Protein AF-A0AAU2KKK3-F1 (afdb_monomer_lite)

Secondary structure (DSSP, 8-state):
-------------------------------SS-TT----TT-----TTHHHHHHHHHHHHHHHHHHHHHHHHHHHHHHHHHHHHHHHHHHHHHHHHHHHTTS---GGGS-HHHHHHHHHHHHHHHHHHHSHHHHTTSS-HHHHHHHHHHHHHHHHHHHHHHHHHHHHT------HHHHHHHHHHHHHHHHHHHHHHHHHHHHHHHHHHHHHHHHHHHHHHHHHHHHHHHHHHHHHHHHHHHHHHHHHHHHHHHHHHHHHHHHHHHHHHHHHHHHHHHT-------

pLDDT: mean 75.81, std 20.66, range [29.36, 97.88]

Foldseek 3Di:
DDAPPPDDDDDDDPDPDDDDDDDDDPPVPPPPPPPPDPDDPPDPDDDPPVPVVVVVVVVVVVVVVVVCVVVVVVVVVVVCVVVVVVVVVVVVVVVVVVVCVVQDDHPVLADPVLSVLLVLLVVLLCLLCVFPCLVVCVDPVVCSVPVSVVLSSVLNVLRSVLSVQVVVLPDDDPDPVVVVVSVVVVVVSVVSVVVSSVSSVVSNVVSVVSVVVSVVVVVVVVVVVVVVVVVVVVVVVVVVVVVVVVVVVVVVVVVVVVVVVVVVVVVVVVVVVVVVVVPDPPPDDD

Sequence (286 aa):
MAILTAGSGLYPFTSGVFTLVKGGAPVLGMGGLSLLFTPDPAAPKLPAGTVGASMEHVRENIHWFLGLWPYAGACVVLYAGVTFFEQFARRRRARAVNAAMGHVVAPEELSETAQVLVGRAQQAQRTILASQVHRLDLIDCRRNELVLPEQVWEVAKALREYSRLSKSAEADSSNAEVIALQATRRRALRASHDGVEMRVVALEEYAARVREADLRYEELQQIQRLTDGNAEALDLLARTAADALAVAEIDGMNQQAAVLAKTLTMALDRASAAAAIIALPLRDTA

Structure (mmCIF, N/CA/C/O backbone):
data_AF-A0AAU2KKK3-F1
#
_entry.id   AF-A0AAU2KKK3-F1
#
loop_
_atom_site.group_PDB
_atom_site.id
_atom_site.type_symbol
_atom_site.label_atom_id
_atom_site.label_alt_id
_atom_site.label_comp_id
_atom_site.label_asym_id
_atom_site.label_entity_id
_atom_site.label_seq_id
_atom_site.pdbx_PDB_ins_code
_atom_site.Cartn_x
_atom_site.Cartn_y
_atom_site.Cartn_z
_atom_site.occupancy
_atom_site.B_iso_or_equiv
_atom_site.auth_seq_id
_atom_site.auth_comp_id
_atom_site.auth_asym_id
_atom_site.auth_atom_id
_atom_site.pdbx_PDB_model_num
ATOM 1 N N . MET A 1 1 ? 8.298 -10.817 -6.410 1.00 45.44 1 MET A N 1
ATOM 2 C CA . MET A 1 1 ? 9.119 -10.334 -7.535 1.00 45.44 1 MET A CA 1
ATOM 3 C C . MET A 1 1 ? 10.414 -9.829 -6.929 1.00 45.44 1 MET A C 1
ATOM 5 O O . MET A 1 1 ? 10.362 -8.886 -6.154 1.00 45.44 1 MET A O 1
ATOM 9 N N . ALA A 1 2 ? 11.515 -10.553 -7.115 1.00 34.59 2 ALA A N 1
ATOM 10 C CA . ALA A 1 2 ? 12.780 -10.263 -6.447 1.00 34.59 2 ALA A CA 1
ATOM 11 C C . ALA A 1 2 ? 13.810 -9.891 -7.510 1.00 34.59 2 ALA A C 1
ATOM 13 O O . ALA A 1 2 ? 14.153 -10.724 -8.343 1.00 34.59 2 ALA A O 1
ATOM 14 N N . ILE A 1 3 ? 14.269 -8.642 -7.481 1.00 43.03 3 ILE A N 1
ATOM 15 C CA . ILE A 1 3 ? 15.587 -8.300 -8.004 1.00 43.03 3 ILE A CA 1
ATOM 16 C C . ILE A 1 3 ? 16.551 -8.632 -6.867 1.00 43.03 3 ILE A C 1
ATOM 18 O O . ILE A 1 3 ? 16.346 -8.186 -5.739 1.00 43.03 3 ILE A O 1
ATOM 22 N N . LEU A 1 4 ? 17.536 -9.486 -7.139 1.00 37.28 4 LEU A N 1
ATOM 23 C CA . LEU A 1 4 ? 18.615 -9.798 -6.207 1.00 37.28 4 LEU A CA 1
ATOM 24 C C . LEU A 1 4 ? 19.481 -8.544 -6.048 1.00 37.28 4 LEU A C 1
ATOM 26 O O . LEU A 1 4 ? 20.399 -8.306 -6.823 1.00 37.28 4 LEU A O 1
ATOM 30 N N . THR A 1 5 ? 19.166 -7.718 -5.057 1.00 37.00 5 THR A N 1
ATOM 31 C CA . THR A 1 5 ? 20.062 -6.669 -4.579 1.00 37.00 5 THR A CA 1
ATOM 32 C C . THR A 1 5 ? 21.183 -7.328 -3.780 1.00 37.00 5 THR A C 1
ATOM 34 O O . THR A 1 5 ? 21.005 -7.715 -2.625 1.00 37.00 5 THR A O 1
ATOM 37 N N . ALA A 1 6 ? 22.351 -7.482 -4.403 1.00 39.34 6 ALA A N 1
ATOM 38 C CA . ALA A 1 6 ? 23.593 -7.749 -3.692 1.00 39.34 6 ALA A CA 1
ATOM 39 C C . ALA A 1 6 ? 24.002 -6.464 -2.952 1.00 39.34 6 ALA A C 1
ATOM 41 O O . ALA A 1 6 ? 24.484 -5.512 -3.556 1.00 39.34 6 ALA A O 1
ATOM 42 N N . GLY A 1 7 ? 23.742 -6.417 -1.645 1.00 30.77 7 GLY A N 1
ATOM 43 C CA . GLY A 1 7 ? 24.053 -5.279 -0.783 1.00 30.77 7 GLY A CA 1
ATOM 44 C C . GLY A 1 7 ? 24.363 -5.755 0.629 1.00 30.77 7 GLY A C 1
ATOM 45 O O . GLY A 1 7 ? 23.469 -6.032 1.419 1.00 30.77 7 GLY A O 1
ATOM 46 N N . SER A 1 8 ? 25.656 -5.891 0.893 1.00 40.81 8 SER A N 1
ATOM 47 C CA . SER A 1 8 ? 26.321 -6.210 2.154 1.00 40.81 8 SER A CA 1
ATOM 48 C C . SER A 1 8 ? 25.850 -5.370 3.349 1.00 40.81 8 SER A C 1
ATOM 50 O O . SER A 1 8 ? 25.890 -4.144 3.298 1.00 40.81 8 SER A O 1
ATOM 52 N N . GLY A 1 9 ? 25.511 -6.039 4.454 1.00 30.12 9 GLY A N 1
ATOM 53 C CA . GLY A 1 9 ? 25.226 -5.416 5.748 1.00 30.12 9 GLY A CA 1
ATOM 54 C C . GLY A 1 9 ? 25.057 -6.469 6.843 1.00 30.12 9 GLY A C 1
ATOM 55 O O . GLY A 1 9 ? 24.013 -7.104 6.939 1.00 30.12 9 GLY A O 1
ATOM 56 N N . LEU A 1 10 ? 26.128 -6.682 7.611 1.00 40.16 10 LEU A N 1
ATOM 57 C CA . LEU A 1 10 ? 26.247 -7.588 8.757 1.00 40.16 10 LEU A CA 1
ATOM 58 C C . LEU A 1 10 ? 25.128 -7.413 9.792 1.00 40.16 10 LEU A C 1
ATOM 60 O O . LEU A 1 10 ? 24.966 -6.296 10.254 1.00 40.16 10 LEU A O 1
ATOM 64 N N . TYR A 1 11 ? 24.514 -8.514 10.250 1.00 36.38 11 TYR A N 1
ATOM 65 C CA . TYR A 1 11 ? 24.070 -8.769 11.639 1.00 36.38 11 TYR A CA 1
ATOM 66 C C . TYR A 1 11 ? 23.887 -10.295 11.855 1.00 36.38 11 TYR A C 1
ATOM 68 O O . TYR A 1 11 ? 23.807 -11.041 10.876 1.00 36.38 11 TYR A O 1
ATOM 76 N N . PRO A 1 12 ? 23.951 -10.798 13.106 1.00 40.34 12 PRO A N 1
ATOM 77 C CA . PRO A 1 12 ? 24.650 -12.040 13.422 1.00 40.34 12 PRO A CA 1
ATOM 78 C C . PRO A 1 12 ? 23.781 -13.298 13.322 1.00 40.34 12 PRO A C 1
ATOM 80 O O . PRO A 1 12 ? 22.652 -13.360 13.802 1.00 40.34 12 PRO A O 1
ATOM 83 N N . PHE A 1 13 ? 24.386 -14.335 12.747 1.00 32.97 13 PHE A N 1
ATOM 84 C CA . PHE A 1 13 ? 23.928 -15.718 12.773 1.00 32.97 13 PHE A CA 1
ATOM 85 C C . PHE A 1 13 ? 24.125 -16.312 14.175 1.00 32.97 13 PHE A C 1
ATOM 87 O O . PHE A 1 13 ? 25.257 -16.453 14.635 1.00 32.97 13 PHE A O 1
ATOM 94 N N . THR A 1 14 ? 23.044 -16.743 14.823 1.00 35.59 14 THR A N 1
ATOM 95 C CA . THR A 1 14 ? 23.098 -17.828 15.808 1.00 35.59 14 THR A CA 1
ATOM 96 C C . THR A 1 14 ? 22.962 -19.148 15.050 1.00 35.59 14 THR A C 1
ATOM 98 O O . THR A 1 14 ? 21.909 -19.512 14.530 1.00 35.59 14 THR A O 1
ATOM 101 N N . SER A 1 15 ? 24.081 -19.852 14.912 1.00 30.45 15 SER A N 1
ATOM 102 C CA . SER A 1 15 ? 24.191 -21.144 14.241 1.00 30.45 15 SER A CA 1
ATOM 103 C C . SER A 1 15 ? 23.716 -22.280 15.152 1.00 30.45 15 SER A C 1
ATOM 105 O O . SER A 1 15 ? 24.490 -22.878 15.893 1.00 30.45 15 SER A O 1
ATOM 107 N N . GLY A 1 16 ? 22.433 -22.626 15.058 1.00 30.42 16 GLY A N 1
ATOM 108 C CA . GLY A 1 16 ? 21.936 -23.945 15.446 1.00 30.42 16 GLY A CA 1
ATOM 109 C C . GLY A 1 16 ? 22.168 -24.933 14.306 1.00 30.42 16 GLY A C 1
ATOM 110 O O . GLY A 1 16 ? 21.367 -25.020 13.379 1.00 30.42 16 GLY A O 1
ATOM 111 N N . VAL A 1 17 ? 23.290 -25.650 14.352 1.00 33.12 17 VAL A N 1
ATOM 112 C CA . VAL A 1 17 ? 23.597 -26.767 13.453 1.00 33.12 17 VAL A CA 1
ATOM 113 C C . VAL A 1 17 ? 22.640 -27.919 13.763 1.00 33.12 17 VAL A C 1
ATOM 115 O O . VAL A 1 17 ? 22.758 -28.554 14.804 1.00 33.12 17 VAL A O 1
ATOM 118 N N . PHE A 1 18 ? 21.723 -28.221 12.846 1.00 29.52 18 PHE A N 1
ATOM 119 C CA . PHE A 1 18 ? 21.125 -29.551 12.741 1.00 29.52 18 PHE A CA 1
ATOM 120 C C . PHE A 1 18 ? 21.406 -30.086 11.341 1.00 29.52 18 PHE A C 1
ATOM 122 O O . PHE A 1 18 ? 20.789 -29.700 10.348 1.00 29.52 18 PHE A O 1
ATOM 129 N N . THR A 1 19 ? 22.407 -30.956 11.267 1.00 33.56 19 THR A N 1
ATOM 130 C CA . THR A 1 19 ? 22.706 -31.773 10.099 1.00 33.56 19 THR A CA 1
ATOM 131 C C . THR A 1 19 ? 21.558 -32.751 9.877 1.00 33.56 19 THR A C 1
ATOM 133 O O . THR A 1 19 ? 21.329 -33.686 10.640 1.00 33.56 19 THR A O 1
ATOM 136 N N . LEU A 1 20 ? 20.813 -32.511 8.802 1.00 34.50 20 LEU A N 1
ATOM 137 C CA . LEU A 1 20 ? 19.767 -33.392 8.311 1.00 34.50 20 LEU A CA 1
ATOM 138 C C . LEU A 1 20 ? 20.428 -34.577 7.594 1.00 34.50 20 LEU A C 1
ATOM 140 O O . LEU A 1 20 ? 20.819 -34.488 6.429 1.00 34.50 20 LEU A O 1
ATOM 144 N N . VAL A 1 21 ? 20.586 -35.686 8.319 1.00 32.84 21 VAL A N 1
ATOM 145 C CA . VAL A 1 21 ? 20.905 -36.994 7.740 1.00 32.84 21 VAL A CA 1
ATOM 146 C C . VAL A 1 21 ? 19.717 -37.432 6.883 1.00 32.84 21 VAL A C 1
ATOM 148 O O . VAL A 1 21 ? 18.590 -37.571 7.353 1.00 32.84 21 VAL A O 1
ATOM 151 N N . LYS A 1 22 ? 19.987 -37.608 5.587 1.00 39.62 22 LYS A N 1
ATOM 152 C CA . LYS A 1 22 ? 19.107 -38.258 4.617 1.00 39.62 22 LYS A CA 1
ATOM 153 C C . LYS A 1 22 ? 18.839 -39.707 5.027 1.00 39.62 22 LYS A C 1
ATOM 155 O O . LYS A 1 22 ? 19.777 -40.440 5.314 1.00 39.62 22 LYS A O 1
ATOM 160 N N . GLY A 1 23 ? 17.591 -40.132 4.845 1.00 37.56 23 GLY A N 1
ATOM 161 C CA . GLY A 1 23 ? 17.234 -41.537 4.646 1.00 37.56 23 GLY A CA 1
ATOM 162 C C . GLY A 1 23 ? 16.605 -42.188 5.869 1.00 37.56 23 GLY A C 1
ATOM 163 O O . GLY A 1 23 ? 17.283 -42.518 6.830 1.00 37.56 23 GLY A O 1
ATOM 164 N N . GLY A 1 24 ? 15.296 -42.411 5.798 1.00 29.36 24 GLY A N 1
ATOM 165 C CA . GLY A 1 24 ? 14.561 -43.165 6.806 1.00 29.36 24 GLY A CA 1
ATOM 166 C C . GLY A 1 24 ? 13.077 -42.866 6.721 1.00 29.36 24 GLY A C 1
ATOM 167 O O . GLY A 1 24 ? 12.565 -42.032 7.459 1.00 29.36 24 GLY A O 1
ATOM 168 N N . ALA A 1 25 ? 12.387 -43.512 5.784 1.00 32.66 25 ALA A N 1
ATOM 169 C CA . ALA A 1 25 ? 10.935 -43.593 5.837 1.00 32.66 25 ALA A CA 1
ATOM 170 C C . ALA A 1 25 ? 10.542 -44.256 7.170 1.00 32.66 25 ALA A C 1
ATOM 172 O O . ALA A 1 25 ? 11.057 -45.341 7.456 1.00 32.66 25 ALA A O 1
ATOM 173 N N . PRO A 1 26 ? 9.652 -43.670 7.989 1.00 34.03 26 PRO A N 1
ATOM 174 C CA . PRO A 1 26 ? 9.086 -44.400 9.100 1.00 34.03 26 PRO A CA 1
ATOM 175 C C . PRO A 1 26 ? 8.060 -45.358 8.500 1.00 34.03 26 PRO A C 1
ATOM 177 O O . PRO A 1 26 ? 6.902 -45.013 8.270 1.00 34.03 26 PRO A O 1
ATOM 180 N N . VAL A 1 27 ? 8.499 -46.578 8.203 1.00 37.12 27 VAL A N 1
ATOM 181 C CA . VAL A 1 27 ? 7.578 -47.707 8.181 1.00 37.12 27 VAL A CA 1
ATOM 182 C C . VAL A 1 27 ? 7.084 -47.823 9.616 1.00 37.12 27 VAL A C 1
ATOM 184 O O . VAL A 1 27 ? 7.816 -48.264 10.500 1.00 37.12 27 VAL A O 1
ATOM 187 N N . LEU A 1 28 ? 5.863 -47.346 9.860 1.00 35.62 28 LEU A N 1
ATOM 188 C CA . LEU A 1 28 ? 5.093 -47.664 11.055 1.00 35.62 28 LEU A CA 1
ATOM 189 C C . LEU A 1 28 ? 4.906 -49.182 11.071 1.00 35.62 28 LEU A C 1
ATOM 191 O O . LEU A 1 28 ? 3.950 -49.723 10.519 1.00 35.62 28 LEU A O 1
ATOM 195 N N . GLY A 1 29 ? 5.877 -49.877 11.654 1.00 33.94 29 GLY A N 1
ATOM 196 C CA . GLY A 1 29 ? 5.772 -51.284 11.970 1.00 33.94 29 GLY A CA 1
ATOM 197 C C . GLY A 1 29 ? 4.693 -51.454 13.028 1.00 33.94 29 GLY A C 1
ATOM 198 O O . GLY A 1 29 ? 4.962 -51.328 14.220 1.00 33.94 29 GLY A O 1
ATOM 199 N N . MET A 1 30 ? 3.475 -51.776 12.593 1.00 37.72 30 MET A N 1
ATOM 200 C CA . MET A 1 30 ? 2.544 -52.584 13.380 1.00 37.72 30 MET A CA 1
ATOM 201 C C . MET A 1 30 ? 3.204 -53.946 13.644 1.00 37.72 30 MET A C 1
ATOM 203 O O . MET A 1 30 ? 2.956 -54.919 12.941 1.00 37.72 30 MET A O 1
ATOM 207 N N . GLY A 1 31 ? 4.120 -54.001 14.606 1.00 34.47 31 GLY A N 1
ATOM 208 C CA . GLY A 1 31 ? 4.915 -55.196 14.900 1.00 34.47 31 GLY A CA 1
ATOM 209 C C . GLY A 1 31 ? 5.329 -55.292 16.363 1.00 34.47 31 GLY A C 1
ATOM 210 O O . GLY A 1 31 ? 6.360 -55.876 16.667 1.00 34.47 31 GLY A O 1
ATOM 211 N N . GLY A 1 32 ? 4.558 -54.681 17.266 1.00 33.53 32 GLY A N 1
ATOM 212 C CA . GLY A 1 32 ? 4.905 -54.551 18.684 1.00 33.53 32 GLY A CA 1
ATOM 213 C C . GLY A 1 32 ? 3.904 -55.171 19.656 1.00 33.53 32 GLY A C 1
ATOM 214 O O . GLY A 1 32 ? 3.835 -54.716 20.789 1.00 33.53 32 GLY A O 1
ATOM 215 N N . LEU A 1 33 ? 3.101 -56.157 19.237 1.00 37.78 33 LEU A N 1
ATOM 216 C CA . LEU A 1 33 ? 2.128 -56.809 20.131 1.00 37.78 33 LEU A CA 1
ATOM 217 C C . LEU A 1 33 ? 2.002 -58.328 19.915 1.00 37.78 33 LEU A C 1
ATOM 219 O O . LEU A 1 33 ? 0.951 -58.906 20.162 1.00 37.78 33 LEU A O 1
ATOM 223 N N . SER A 1 34 ? 3.086 -58.986 19.488 1.00 36.31 34 SER A N 1
ATOM 224 C CA . SER A 1 34 ? 3.122 -60.453 19.321 1.00 36.31 34 SER A CA 1
ATOM 225 C C . SER A 1 34 ? 4.033 -61.188 20.314 1.00 36.31 34 SER A C 1
ATOM 227 O O . SER A 1 34 ? 4.152 -62.405 20.232 1.00 36.31 34 SER A O 1
ATOM 229 N N . LEU A 1 35 ? 4.651 -60.501 21.282 1.00 37.69 35 LEU A N 1
ATOM 230 C CA . LEU A 1 35 ? 5.548 -61.127 22.270 1.00 37.69 35 LEU A CA 1
ATOM 231 C C . LEU A 1 35 ? 4.871 -61.469 23.608 1.00 37.69 35 LEU A C 1
ATOM 233 O O . LEU A 1 35 ? 5.478 -61.312 24.661 1.00 37.69 35 LEU A O 1
ATOM 237 N N . LEU A 1 36 ? 3.628 -61.959 23.588 1.00 44.28 36 LEU A N 1
ATOM 238 C CA . LEU A 1 36 ? 3.006 -62.496 24.809 1.00 44.28 36 LEU A CA 1
ATOM 239 C C . LEU A 1 36 ? 2.372 -63.885 24.689 1.00 44.28 36 LEU A C 1
ATOM 241 O O . LEU A 1 36 ? 1.856 -64.377 25.683 1.00 44.28 36 LEU A O 1
ATOM 245 N N . PHE A 1 37 ? 2.453 -64.568 23.546 1.00 44.62 37 PHE A N 1
ATOM 246 C CA . PHE A 1 37 ? 1.909 -65.928 23.430 1.00 44.62 37 PHE A CA 1
ATOM 247 C C . PHE A 1 37 ? 2.741 -66.815 22.494 1.00 44.62 37 PHE A C 1
ATOM 249 O O . PHE A 1 37 ? 2.270 -67.299 21.471 1.00 44.62 37 PHE A O 1
ATOM 256 N N . THR A 1 38 ? 3.995 -67.074 22.858 1.00 43.75 38 THR A N 1
ATOM 257 C CA . THR A 1 38 ? 4.625 -68.350 22.489 1.00 43.75 38 THR A CA 1
ATOM 258 C C . THR A 1 38 ? 4.407 -69.306 23.659 1.00 43.75 38 THR A C 1
ATOM 260 O O . THR A 1 38 ? 5.039 -69.111 24.699 1.00 43.75 38 THR A O 1
ATOM 263 N N . PRO A 1 39 ? 3.487 -70.283 23.565 1.00 45.31 39 PRO A N 1
ATOM 264 C CA . PRO A 1 39 ? 3.316 -71.260 24.627 1.00 45.31 39 PRO A CA 1
ATOM 265 C C . PRO A 1 39 ? 4.567 -72.141 24.678 1.00 45.31 39 PRO A C 1
ATOM 267 O O . PRO A 1 39 ? 4.834 -72.910 23.758 1.00 45.31 39 PRO A O 1
ATOM 270 N N . ASP A 1 40 ? 5.344 -71.995 25.748 1.00 48.91 40 ASP A N 1
ATOM 271 C CA . ASP A 1 40 ? 6.383 -72.948 26.118 1.00 48.91 40 ASP A CA 1
ATOM 272 C C . ASP A 1 40 ? 5.698 -74.286 26.468 1.00 48.91 40 ASP A C 1
ATOM 274 O O . ASP A 1 40 ? 4.878 -74.323 27.394 1.00 48.91 40 ASP A O 1
ATOM 278 N N . PRO A 1 41 ? 5.966 -75.386 25.740 1.00 53.88 41 PRO A N 1
ATOM 279 C CA . PRO A 1 41 ? 5.314 -76.669 25.987 1.00 53.88 41 PRO A CA 1
ATOM 280 C C . PRO A 1 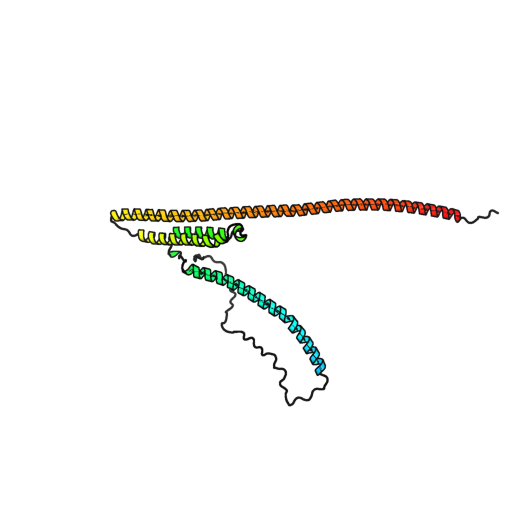41 ? 5.726 -77.329 27.317 1.00 53.88 41 PRO A C 1
ATOM 282 O O . PRO A 1 41 ? 5.177 -78.379 27.650 1.00 53.88 41 PRO A O 1
ATOM 285 N N . ALA A 1 42 ? 6.649 -76.739 28.089 1.00 57.16 42 ALA A N 1
ATOM 286 C CA . ALA A 1 42 ? 7.101 -77.263 29.380 1.00 57.16 42 ALA A CA 1
ATOM 287 C C . ALA A 1 42 ? 6.647 -76.449 30.613 1.00 57.16 42 ALA A C 1
ATOM 289 O O . ALA A 1 42 ? 7.076 -76.748 31.730 1.00 57.16 42 ALA A O 1
ATOM 290 N N . ALA A 1 43 ? 5.769 -75.450 30.466 1.00 54.34 43 ALA A N 1
ATOM 291 C CA . ALA A 1 43 ? 5.333 -74.639 31.605 1.00 54.34 43 ALA A CA 1
ATOM 292 C C . ALA A 1 43 ? 4.285 -75.366 32.491 1.00 54.34 43 ALA A C 1
ATOM 294 O O . ALA A 1 43 ? 3.283 -75.877 31.978 1.00 54.34 43 ALA A O 1
ATOM 295 N N . PRO A 1 44 ? 4.460 -75.409 33.830 1.00 55.22 44 PRO A N 1
ATOM 296 C CA . PRO A 1 44 ? 3.496 -76.026 34.740 1.00 55.22 44 PRO A CA 1
ATOM 297 C C . PRO A 1 44 ? 2.149 -75.288 34.717 1.00 55.22 44 PRO A C 1
ATOM 299 O O . PRO A 1 44 ? 2.088 -74.059 34.685 1.00 55.22 44 PRO A O 1
ATOM 302 N N . LYS A 1 45 ? 1.053 -76.058 34.748 1.00 55.41 45 LYS A N 1
ATOM 303 C CA . LYS A 1 45 ? -0.332 -75.560 34.701 1.00 55.41 45 LYS A CA 1
ATOM 304 C C . LYS A 1 45 ? -0.589 -74.564 35.841 1.00 55.41 45 LYS A C 1
ATOM 306 O O . LYS A 1 45 ? -0.618 -74.952 37.007 1.00 55.41 45 LYS A O 1
ATOM 311 N N . LEU A 1 46 ? -0.799 -73.295 35.492 1.00 53.88 46 LEU A N 1
ATOM 312 C CA . LEU A 1 46 ? -1.202 -72.248 36.432 1.00 53.88 46 LEU A CA 1
ATOM 313 C C . LEU A 1 46 ? -2.631 -72.510 36.960 1.00 53.88 46 LEU A C 1
ATOM 31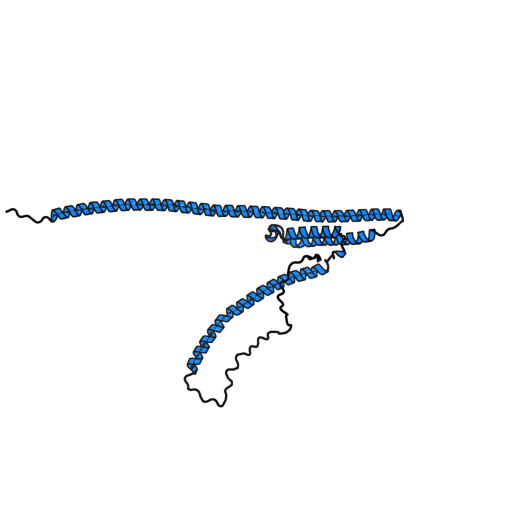5 O O . LEU A 1 46 ? -3.484 -72.981 36.201 1.00 53.88 46 LEU A O 1
ATOM 319 N N . PRO A 1 47 ? -2.908 -72.227 38.248 1.00 54.38 47 PRO A N 1
ATOM 320 C CA . PRO A 1 47 ? -4.193 -72.516 38.882 1.00 54.38 47 PRO A CA 1
ATOM 321 C C . PRO A 1 47 ? -5.330 -71.653 38.314 1.00 54.38 47 PRO A C 1
ATOM 323 O O . PRO A 1 47 ? -5.137 -70.493 37.955 1.00 54.38 47 PRO A O 1
ATOM 326 N N . ALA A 1 48 ? -6.536 -72.226 38.281 1.00 51.94 48 ALA A N 1
ATOM 327 C CA . ALA A 1 48 ? -7.732 -71.766 37.563 1.00 51.94 48 ALA A CA 1
ATOM 328 C C . ALA A 1 48 ? -8.382 -70.438 38.040 1.00 51.94 48 ALA A C 1
ATOM 330 O O . ALA A 1 48 ? -9.567 -70.219 37.805 1.00 51.94 48 ALA A O 1
ATOM 331 N N . GLY A 1 49 ? -7.639 -69.540 38.695 1.00 55.34 49 GLY A N 1
ATOM 332 C CA . GLY A 1 49 ? -8.145 -68.264 39.228 1.00 55.34 49 GLY A CA 1
ATOM 333 C C . GLY A 1 49 ? -7.636 -66.996 38.527 1.00 55.34 49 GLY A C 1
ATOM 334 O O . GLY A 1 49 ? -8.182 -65.921 38.746 1.00 55.34 49 GLY A O 1
ATOM 335 N N . THR A 1 50 ? -6.616 -67.079 37.671 1.00 52.03 50 THR A N 1
ATOM 336 C CA . THR A 1 50 ? -5.936 -65.903 37.081 1.00 52.03 50 THR A CA 1
ATOM 337 C C . THR A 1 50 ? -6.582 -65.346 35.811 1.00 52.03 50 THR A C 1
ATOM 339 O O . THR A 1 50 ? -6.182 -64.285 35.337 1.00 52.03 50 THR A O 1
ATOM 342 N N . VAL A 1 51 ? -7.608 -66.010 35.269 1.00 55.22 51 VAL A N 1
ATOM 343 C CA . VAL A 1 51 ? -8.300 -65.548 34.051 1.00 55.22 51 VAL A CA 1
ATOM 344 C C . VAL A 1 51 ? -9.186 -64.326 34.340 1.00 55.22 51 VAL A C 1
ATOM 346 O O . VAL A 1 51 ? -9.252 -63.411 33.523 1.00 55.22 51 VAL A O 1
ATOM 349 N N . GLY A 1 52 ? -9.800 -64.260 35.531 1.00 53.09 52 GLY A N 1
ATOM 350 C CA . GLY A 1 52 ? -10.679 -63.150 35.928 1.00 53.09 52 GLY A CA 1
ATOM 351 C C . GLY A 1 52 ? -9.934 -61.829 36.146 1.00 53.09 52 GLY A C 1
ATOM 352 O O . GLY A 1 52 ? -10.337 -60.803 35.607 1.00 53.09 52 GLY A O 1
ATOM 353 N N . ALA A 1 53 ? -8.795 -61.865 36.846 1.00 55.47 53 ALA A N 1
ATOM 354 C CA . ALA A 1 53 ? -7.974 -60.676 37.103 1.00 55.47 53 ALA A CA 1
ATOM 355 C C . ALA A 1 53 ? -7.296 -60.125 35.831 1.00 55.47 53 ALA A C 1
ATOM 357 O O . ALA A 1 53 ? -7.039 -58.928 35.720 1.00 55.47 53 ALA A O 1
ATOM 358 N N . SER A 1 54 ? -7.034 -60.985 34.840 1.00 56.59 54 SER A N 1
ATOM 359 C CA . SER A 1 54 ? -6.431 -60.575 33.568 1.00 56.59 54 SER A CA 1
ATOM 360 C C . SER A 1 54 ? -7.436 -59.861 32.649 1.00 56.59 54 SER A C 1
ATOM 362 O O . SER A 1 54 ? -7.072 -58.916 31.952 1.00 56.59 54 SER A O 1
ATOM 364 N N . MET A 1 55 ? -8.721 -60.236 32.696 1.00 55.84 55 MET A N 1
ATOM 365 C CA . MET A 1 55 ? -9.777 -59.585 31.906 1.00 55.84 55 MET A CA 1
ATOM 366 C C . MET A 1 55 ? -10.066 -58.144 32.346 1.00 55.84 55 MET A C 1
ATOM 368 O O . MET A 1 55 ? -10.364 -57.296 31.502 1.00 55.84 55 MET A O 1
ATOM 372 N N . GLU A 1 56 ? -9.946 -57.847 33.639 1.00 61.22 56 GLU A N 1
ATOM 373 C CA . GLU A 1 56 ? -10.195 -56.504 34.171 1.00 61.22 56 GLU A CA 1
ATOM 374 C C . GLU A 1 56 ? -9.083 -55.525 33.759 1.00 61.22 56 GLU A C 1
ATOM 376 O O . GLU A 1 56 ? -9.375 -54.447 33.247 1.00 61.22 56 GLU A O 1
ATOM 381 N N . HIS A 1 57 ? -7.818 -55.961 33.794 1.00 60.06 57 HIS A N 1
ATOM 382 C CA . HIS A 1 57 ? -6.673 -55.189 33.285 1.00 60.06 57 HIS A CA 1
ATOM 383 C C . HIS A 1 57 ? -6.730 -54.938 31.765 1.00 60.06 57 HIS A C 1
ATOM 385 O O . HIS A 1 57 ? -6.314 -53.886 31.278 1.00 60.06 57 HIS A O 1
ATOM 391 N N . VAL A 1 58 ? -7.259 -55.891 30.989 1.00 63.56 58 VAL A N 1
ATOM 392 C CA . VAL A 1 58 ? -7.441 -55.728 29.536 1.00 63.56 58 VAL A CA 1
ATOM 393 C C . VAL A 1 58 ? -8.538 -54.706 29.238 1.00 63.56 58 VAL A C 1
ATOM 395 O O . VAL A 1 58 ? -8.348 -53.826 28.399 1.00 63.56 58 VAL A O 1
ATOM 398 N N . ARG A 1 59 ? -9.664 -54.767 29.957 1.00 64.81 59 ARG A N 1
ATOM 399 C CA . ARG A 1 59 ? -10.743 -53.777 29.849 1.00 64.81 59 ARG A CA 1
ATOM 400 C C . ARG A 1 59 ? -10.278 -52.387 30.286 1.00 64.81 59 ARG A C 1
ATOM 402 O O . ARG A 1 59 ? -10.717 -51.395 29.695 1.00 64.81 59 ARG A O 1
ATOM 409 N N . GLU A 1 60 ? -9.393 -52.309 31.280 1.00 64.56 60 GLU A N 1
ATOM 410 C CA . GLU A 1 60 ? -8.851 -51.027 31.711 1.00 64.56 60 GLU A CA 1
ATOM 411 C C . GLU A 1 60 ? -7.882 -50.409 30.688 1.00 64.56 60 GLU A C 1
ATOM 413 O O . GLU A 1 60 ? -7.956 -49.229 30.357 1.00 64.56 60 GLU A O 1
ATOM 418 N N . ASN A 1 61 ? -7.050 -51.223 30.049 1.00 60.94 61 ASN A N 1
ATOM 419 C CA . ASN A 1 61 ? -6.176 -50.717 28.994 1.00 60.94 61 ASN A CA 1
ATOM 420 C C . ASN A 1 61 ? -6.948 -50.280 27.735 1.00 60.94 61 ASN A C 1
ATOM 422 O O . ASN A 1 61 ? -6.606 -49.268 27.123 1.00 60.94 61 ASN A O 1
ATOM 426 N N . ILE A 1 62 ? -8.021 -50.984 27.353 1.00 67.94 62 ILE A N 1
ATOM 427 C CA . ILE A 1 62 ? -8.783 -50.685 26.124 1.00 67.94 62 ILE A CA 1
ATOM 428 C C . ILE A 1 62 ? -9.405 -49.279 26.140 1.00 67.94 62 ILE A C 1
ATOM 430 O O . ILE A 1 62 ? -9.420 -48.609 25.105 1.00 67.94 62 ILE A O 1
ATOM 434 N N . HIS A 1 63 ? -9.888 -48.792 27.286 1.00 61.44 63 HIS A N 1
ATOM 435 C CA . HIS A 1 63 ? -10.519 -47.470 27.346 1.00 61.44 63 HIS A CA 1
ATOM 436 C C . HIS A 1 63 ? -9.507 -46.314 27.272 1.00 61.44 63 HIS A C 1
ATOM 438 O O . HIS A 1 63 ? -9.828 -45.266 26.709 1.00 61.44 63 HIS A O 1
ATOM 444 N N . TRP A 1 64 ? -8.273 -46.512 27.753 1.00 60.53 64 TRP A N 1
ATOM 445 C CA . TRP A 1 64 ? -7.192 -45.533 27.603 1.00 60.53 64 TRP A CA 1
ATOM 446 C C . TRP A 1 64 ? -6.766 -45.387 26.133 1.00 60.53 64 TRP A C 1
ATOM 448 O O . TRP A 1 64 ? -6.625 -44.270 25.631 1.00 60.53 64 TRP A O 1
ATOM 458 N N . PHE A 1 65 ? -6.670 -46.503 25.400 1.00 59.44 65 PHE A N 1
ATOM 459 C CA . PHE A 1 65 ? -6.372 -46.486 23.963 1.00 59.44 65 PHE A CA 1
ATOM 460 C C . PHE A 1 65 ? -7.499 -45.866 23.124 1.00 59.44 65 PHE A C 1
ATOM 462 O O . PHE A 1 65 ? -7.215 -45.097 22.202 1.00 59.44 65 PHE A O 1
ATOM 469 N N . LEU A 1 66 ? -8.770 -46.135 23.454 1.00 68.12 66 LEU A N 1
ATOM 470 C CA . LEU A 1 66 ? -9.907 -45.505 22.768 1.00 68.12 66 LEU A CA 1
ATOM 471 C C . LEU A 1 66 ? -9.962 -43.986 23.001 1.00 68.12 66 LEU A C 1
ATOM 473 O O . LEU A 1 66 ? -10.312 -43.241 22.086 1.00 68.12 66 LEU A O 1
ATOM 477 N N . GLY A 1 67 ? -9.592 -43.523 24.199 1.00 69.94 67 GLY A N 1
ATOM 478 C CA . GLY A 1 67 ? -9.560 -42.099 24.542 1.00 69.94 67 GLY A CA 1
ATOM 479 C C . GLY A 1 67 ? -8.456 -41.306 23.834 1.00 69.94 67 GLY A C 1
ATOM 480 O O . GLY A 1 67 ? -8.602 -40.100 23.643 1.00 69.94 67 GLY A O 1
ATOM 481 N N . LEU A 1 68 ? -7.372 -41.964 23.402 1.00 72.00 68 LEU A N 1
ATOM 482 C CA . LEU A 1 68 ? -6.232 -41.311 22.746 1.00 72.00 68 LEU A CA 1
ATOM 483 C C . LEU A 1 68 ? -6.434 -41.083 21.235 1.00 72.00 68 LEU A C 1
ATOM 485 O O . LEU A 1 68 ? -5.878 -40.143 20.662 1.00 72.00 68 LEU A O 1
ATOM 489 N N . TRP A 1 69 ? -7.247 -41.921 20.587 1.00 71.00 69 TRP A N 1
ATOM 490 C CA . TRP A 1 69 ? -7.525 -41.864 19.147 1.00 71.00 69 TRP A CA 1
ATOM 491 C C . TRP A 1 69 ? -8.019 -40.495 18.620 1.00 71.00 69 TRP A C 1
ATOM 493 O O . TRP A 1 69 ? -7.515 -40.053 17.582 1.00 71.00 69 TRP A O 1
ATOM 503 N N . PRO A 1 70 ? -8.933 -39.759 19.294 1.00 78.50 70 PRO A N 1
ATOM 504 C CA . PRO A 1 70 ? -9.365 -38.441 18.818 1.00 78.50 70 PRO A CA 1
ATOM 505 C C . PRO A 1 70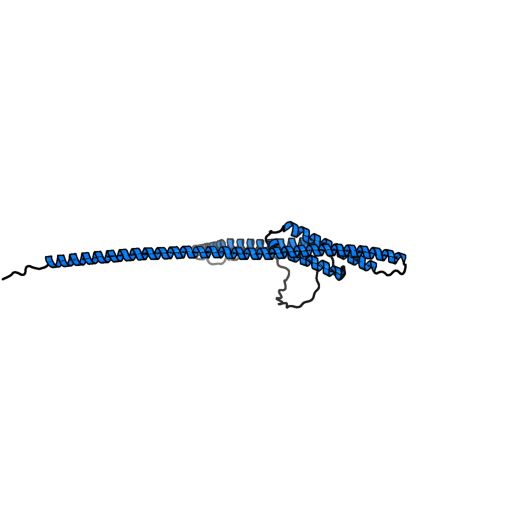 ? -8.240 -37.395 18.816 1.00 78.50 70 PRO A C 1
ATOM 507 O O . PRO A 1 70 ? -8.195 -36.555 17.917 1.00 78.50 70 PRO A O 1
ATOM 510 N N . TYR A 1 71 ? -7.292 -37.468 19.755 1.00 81.81 71 TYR A N 1
ATOM 511 C CA . TYR A 1 71 ? -6.142 -36.558 19.794 1.00 81.81 71 TYR A CA 1
ATOM 512 C C . TYR A 1 71 ? -5.152 -36.847 18.667 1.00 81.81 71 TYR A C 1
ATOM 514 O O . TYR A 1 71 ? -4.653 -35.920 18.029 1.00 81.81 71 TYR A O 1
ATOM 522 N N . ALA A 1 72 ? -4.923 -38.127 18.362 1.00 79.69 72 ALA A N 1
ATOM 523 C CA . ALA A 1 72 ? -4.121 -38.519 17.208 1.00 79.69 72 ALA A CA 1
ATOM 524 C C . ALA A 1 72 ? -4.742 -38.000 15.895 1.00 79.69 72 ALA A C 1
ATOM 526 O O . ALA A 1 72 ? -4.035 -37.427 15.065 1.00 79.69 72 ALA A O 1
ATOM 527 N N . GLY A 1 73 ? -6.067 -38.110 15.741 1.00 80.31 73 GLY A N 1
ATOM 528 C CA . GLY A 1 73 ? -6.795 -37.544 14.601 1.00 80.31 73 GLY A CA 1
ATOM 529 C C . GLY A 1 73 ? -6.668 -36.019 14.500 1.00 80.31 73 GLY A C 1
ATOM 530 O O . GLY A 1 73 ? -6.364 -35.495 13.427 1.00 80.31 73 GLY A O 1
ATOM 531 N N . ALA A 1 74 ? -6.822 -35.301 15.617 1.00 83.50 74 ALA A N 1
ATOM 532 C CA . ALA A 1 74 ? -6.688 -33.844 15.662 1.00 83.50 74 ALA A CA 1
ATOM 533 C C . ALA A 1 74 ? -5.275 -33.369 15.273 1.00 83.50 74 ALA A C 1
ATOM 535 O O . ALA A 1 74 ? -5.134 -32.429 14.489 1.00 83.50 74 ALA A O 1
ATOM 536 N N . CYS A 1 75 ? -4.228 -34.050 15.748 1.00 83.06 75 CYS A N 1
ATOM 537 C CA . CYS A 1 75 ? -2.842 -33.750 15.382 1.00 83.06 75 CYS A CA 1
ATOM 538 C C . CYS A 1 75 ? -2.582 -33.945 13.882 1.00 83.06 75 CYS A C 1
ATOM 540 O O . CYS A 1 75 ? -1.915 -33.115 13.265 1.00 83.06 75 CYS A O 1
ATOM 542 N N . VAL A 1 76 ? -3.139 -34.999 13.275 1.00 85.56 76 VAL A N 1
ATOM 543 C CA . VAL A 1 76 ? -3.015 -35.245 11.829 1.00 85.56 76 VAL A CA 1
ATOM 544 C C . VAL A 1 76 ? -3.722 -34.157 11.022 1.00 85.56 76 VAL A C 1
ATOM 546 O O . VAL A 1 76 ? -3.158 -33.670 10.044 1.00 85.56 76 VAL A O 1
ATOM 549 N N . VAL A 1 77 ? -4.914 -33.720 11.440 1.00 84.56 77 VAL A N 1
ATOM 550 C CA . VAL A 1 77 ? -5.656 -32.642 10.764 1.00 84.56 77 VAL A CA 1
ATOM 551 C C . VAL A 1 77 ? -4.933 -31.300 10.887 1.00 84.56 77 VAL A C 1
ATOM 553 O O . VAL A 1 77 ? -4.804 -30.590 9.892 1.00 84.56 77 VAL A O 1
ATOM 556 N N . LEU A 1 78 ? -4.402 -30.964 12.067 1.00 85.56 78 LEU A N 1
ATOM 557 C CA . LEU A 1 78 ? -3.611 -29.744 12.264 1.00 85.56 78 LEU A CA 1
ATOM 558 C C . LEU A 1 78 ? -2.327 -29.766 11.432 1.00 85.56 78 LEU A C 1
ATOM 560 O O . LEU A 1 78 ? -2.021 -28.793 10.744 1.00 85.56 78 LEU A O 1
ATOM 564 N N . TYR A 1 79 ? -1.605 -30.888 11.428 1.00 85.19 79 TYR A N 1
ATOM 565 C CA . TYR A 1 79 ? -0.404 -31.053 10.615 1.00 85.19 79 TYR A CA 1
ATOM 566 C C . TYR A 1 79 ? -0.715 -30.970 9.114 1.00 85.19 79 TYR A C 1
ATOM 568 O O . TYR A 1 79 ? -0.010 -30.287 8.366 1.00 85.19 79 TYR A O 1
ATOM 576 N N . ALA A 1 80 ? -1.804 -31.596 8.661 1.00 84.44 80 ALA A N 1
ATOM 577 C CA . ALA A 1 80 ? -2.283 -31.486 7.288 1.00 84.44 80 ALA A CA 1
ATOM 578 C C . ALA A 1 80 ? -2.679 -30.042 6.941 1.00 84.44 80 ALA A C 1
ATOM 580 O O . ALA A 1 80 ? -2.324 -29.562 5.871 1.00 84.44 80 ALA A O 1
ATOM 581 N N . GLY A 1 81 ? -3.337 -29.315 7.846 1.00 82.12 81 GLY A N 1
ATOM 582 C CA . GLY A 1 81 ? -3.697 -27.908 7.664 1.00 82.12 81 GLY A CA 1
ATOM 583 C C . GLY A 1 81 ? -2.476 -26.994 7.532 1.00 82.12 81 GLY A C 1
ATOM 584 O O . GLY A 1 81 ? -2.403 -26.200 6.594 1.00 82.12 81 GLY A O 1
ATOM 585 N N . VAL A 1 82 ? -1.480 -27.150 8.411 1.00 78.88 82 VAL A N 1
ATOM 586 C CA . VAL A 1 82 ? -0.220 -26.387 8.363 1.00 78.88 82 VAL A CA 1
ATOM 587 C C . VAL A 1 82 ? 0.560 -26.710 7.091 1.00 78.88 82 VAL A C 1
ATOM 589 O O . VAL A 1 82 ? 0.952 -25.802 6.361 1.00 78.88 82 VAL A O 1
ATOM 592 N N . THR A 1 83 ? 0.740 -27.991 6.766 1.00 75.12 83 THR A N 1
ATOM 593 C CA . THR A 1 83 ? 1.468 -28.397 5.553 1.00 75.12 83 THR A CA 1
ATOM 594 C C . THR A 1 83 ? 0.726 -28.017 4.275 1.00 75.12 83 THR A C 1
ATOM 596 O O . THR A 1 83 ? 1.373 -27.642 3.299 1.00 75.12 83 THR A O 1
ATOM 599 N N . PHE A 1 84 ? -0.608 -28.033 4.267 1.00 75.06 84 PHE A N 1
ATOM 600 C CA . PHE A 1 84 ? -1.426 -27.551 3.156 1.00 75.06 84 PHE A CA 1
ATOM 601 C C . PHE A 1 84 ? -1.310 -26.034 2.990 1.00 75.06 84 PHE A C 1
ATOM 603 O O . PHE A 1 84 ? -1.110 -25.561 1.872 1.00 75.06 84 PHE A O 1
ATOM 610 N N . PHE A 1 85 ? -1.352 -25.267 4.082 1.00 68.81 85 PHE A N 1
ATOM 611 C CA . PHE A 1 85 ? -1.161 -23.816 4.058 1.00 68.81 85 PHE A CA 1
ATOM 612 C C . PHE A 1 85 ? 0.250 -23.440 3.585 1.00 68.81 85 PHE A C 1
ATOM 614 O O . PHE A 1 85 ? 0.421 -22.602 2.696 1.00 68.81 85 PHE A O 1
ATOM 621 N N . GLU A 1 86 ? 1.274 -24.128 4.090 1.00 69.56 86 GLU A N 1
ATOM 622 C CA . GLU A 1 86 ? 2.647 -23.960 3.629 1.00 69.56 86 GLU A CA 1
ATOM 623 C C . GLU A 1 86 ? 2.831 -24.395 2.175 1.00 69.56 86 GLU A C 1
ATOM 625 O O . GLU A 1 86 ? 3.520 -23.712 1.421 1.00 69.56 86 GLU A O 1
ATOM 630 N N . GLN A 1 87 ? 2.227 -25.503 1.741 1.00 69.88 87 GLN A N 1
ATOM 631 C CA . GLN A 1 87 ? 2.259 -25.926 0.341 1.00 69.88 87 GLN A CA 1
ATOM 632 C C . GLN A 1 87 ? 1.529 -24.933 -0.555 1.00 69.88 87 GLN A C 1
ATOM 634 O O . GLN A 1 87 ? 1.988 -24.680 -1.664 1.00 69.88 87 GLN A O 1
ATOM 639 N N . PHE A 1 88 ? 0.433 -24.334 -0.099 1.00 66.69 88 PHE A N 1
ATOM 640 C CA . PHE A 1 88 ? -0.283 -23.304 -0.838 1.00 66.69 88 PHE A CA 1
ATOM 641 C C . PHE A 1 88 ? 0.567 -22.036 -0.978 1.00 66.69 88 PHE A C 1
ATOM 643 O O . PHE A 1 88 ? 0.727 -21.520 -2.087 1.00 66.69 88 PHE A O 1
ATOM 650 N N . ALA A 1 89 ? 1.222 -21.600 0.101 1.00 65.31 89 ALA A N 1
ATOM 651 C CA . ALA A 1 89 ? 2.188 -20.505 0.074 1.00 65.31 89 ALA A CA 1
ATOM 652 C C . ALA A 1 89 ? 3.404 -20.826 -0.819 1.00 65.31 89 ALA A C 1
ATOM 654 O O . ALA A 1 89 ? 3.818 -19.991 -1.624 1.00 65.31 89 ALA A O 1
ATOM 655 N N . ARG A 1 90 ? 3.949 -22.050 -0.752 1.00 65.62 90 ARG A N 1
ATOM 656 C CA . ARG A 1 90 ? 5.051 -22.524 -1.611 1.00 65.62 90 ARG A CA 1
ATOM 657 C C . ARG A 1 90 ? 4.632 -22.626 -3.071 1.00 65.62 90 ARG A C 1
ATOM 659 O O . ARG A 1 90 ? 5.408 -22.230 -3.924 1.00 65.62 90 ARG A O 1
ATOM 666 N N . ARG A 1 91 ? 3.419 -23.091 -3.386 1.00 63.16 91 ARG A N 1
ATOM 667 C CA . ARG A 1 91 ? 2.883 -23.142 -4.757 1.00 63.16 91 ARG A CA 1
ATOM 668 C C . ARG A 1 91 ? 2.644 -21.740 -5.308 1.00 63.16 91 ARG A C 1
ATOM 670 O O . ARG A 1 91 ? 2.946 -21.512 -6.472 1.00 63.16 91 ARG A O 1
ATOM 677 N N . ARG A 1 92 ? 2.184 -20.785 -4.491 1.00 63.59 92 ARG A N 1
ATOM 678 C CA . ARG A 1 92 ? 2.129 -19.363 -4.878 1.00 63.59 92 ARG A CA 1
ATOM 679 C C . ARG A 1 92 ? 3.526 -18.805 -5.149 1.00 63.59 92 ARG A C 1
ATOM 681 O O . ARG A 1 92 ? 3.725 -18.195 -6.192 1.00 63.59 92 ARG A O 1
ATOM 688 N N . ARG A 1 93 ? 4.508 -19.084 -4.284 1.00 57.00 93 ARG A N 1
ATOM 689 C CA . ARG A 1 93 ? 5.915 -18.690 -4.492 1.00 57.00 93 ARG A CA 1
ATOM 690 C C . ARG A 1 93 ? 6.528 -19.355 -5.728 1.00 57.00 93 ARG A C 1
ATOM 692 O O . ARG A 1 93 ? 7.166 -18.672 -6.508 1.00 57.00 93 ARG A O 1
ATOM 699 N N . ALA A 1 94 ? 6.290 -20.643 -5.956 1.00 56.16 94 ALA A N 1
ATOM 700 C CA . ALA A 1 94 ? 6.816 -21.395 -7.093 1.00 56.16 94 ALA A CA 1
ATOM 701 C C . ALA A 1 94 ? 6.161 -20.980 -8.416 1.00 56.16 94 ALA A C 1
ATOM 703 O O . ALA A 1 94 ? 6.854 -20.856 -9.415 1.00 56.16 94 ALA A O 1
ATOM 704 N N . ARG A 1 95 ? 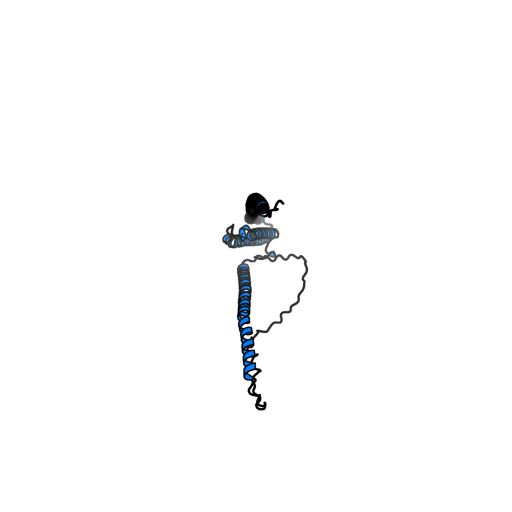4.852 -20.694 -8.431 1.00 58.59 95 ARG A N 1
ATOM 705 C CA . ARG A 1 95 ? 4.187 -20.084 -9.593 1.00 58.59 95 ARG A CA 1
ATOM 706 C C . ARG A 1 95 ? 4.680 -18.662 -9.833 1.00 58.59 95 ARG A C 1
ATOM 708 O O . ARG A 1 95 ? 4.893 -18.310 -10.980 1.00 58.59 95 ARG A O 1
ATOM 715 N N . ALA A 1 96 ? 4.924 -17.882 -8.780 1.00 61.16 96 ALA A N 1
ATOM 716 C CA . ALA A 1 96 ? 5.521 -16.556 -8.904 1.00 61.16 96 ALA A CA 1
ATOM 717 C C . ALA A 1 96 ? 6.964 -16.619 -9.432 1.00 61.16 96 ALA A C 1
ATOM 719 O O . ALA A 1 96 ? 7.340 -15.776 -10.231 1.00 61.16 96 ALA A O 1
ATOM 720 N N . VAL A 1 97 ? 7.756 -17.622 -9.037 1.00 58.03 97 VAL A N 1
ATOM 721 C CA . VAL A 1 97 ? 9.124 -17.844 -9.535 1.00 58.03 97 VAL A CA 1
ATOM 722 C C . VAL A 1 97 ? 9.115 -18.364 -10.975 1.00 58.03 97 VAL A C 1
ATOM 724 O O . VAL A 1 97 ? 9.834 -17.824 -11.803 1.00 58.03 97 VAL A O 1
ATOM 727 N N . ASN A 1 98 ? 8.264 -19.336 -11.313 1.00 52.41 98 ASN A N 1
ATOM 728 C CA . ASN A 1 98 ? 8.152 -19.858 -12.680 1.00 52.41 98 ASN A CA 1
ATOM 729 C C . ASN A 1 98 ? 7.546 -18.839 -13.654 1.00 52.41 98 ASN A C 1
ATOM 731 O O . ASN A 1 98 ? 8.003 -18.753 -14.788 1.00 52.41 98 ASN A O 1
ATOM 735 N N . ALA A 1 99 ? 6.580 -18.021 -13.222 1.00 59.56 99 ALA A N 1
ATOM 736 C CA . ALA A 1 99 ? 6.130 -16.863 -13.995 1.00 59.56 99 ALA A CA 1
ATOM 737 C C . ALA A 1 99 ? 7.253 -15.818 -14.124 1.00 59.56 99 ALA A C 1
ATOM 739 O O . ALA A 1 99 ? 7.401 -15.200 -15.176 1.00 59.56 99 ALA A O 1
ATOM 740 N N . ALA A 1 100 ? 8.092 -15.667 -13.092 1.00 57.50 100 ALA A N 1
ATOM 741 C CA . ALA A 1 100 ? 9.221 -14.746 -13.101 1.00 57.50 100 ALA A CA 1
ATOM 742 C C . ALA A 1 100 ? 10.419 -15.211 -13.941 1.00 57.50 100 ALA A C 1
ATOM 744 O O . ALA A 1 100 ? 11.170 -14.346 -14.361 1.00 57.50 100 ALA A O 1
ATOM 745 N N . MET A 1 101 ? 10.614 -16.501 -14.251 1.00 50.62 101 MET A N 1
ATOM 746 C CA . MET A 1 101 ? 11.790 -16.951 -15.027 1.00 50.62 101 MET A CA 1
ATOM 747 C C . MET A 1 101 ? 11.840 -16.399 -16.467 1.00 50.62 101 MET A C 1
ATOM 749 O O . MET A 1 101 ? 12.918 -16.346 -17.048 1.00 50.62 101 MET A O 1
ATOM 753 N N . GLY A 1 102 ? 10.716 -15.925 -17.021 1.00 58.72 102 GLY A N 1
ATOM 754 C CA . GLY A 1 102 ? 10.677 -15.134 -18.267 1.00 58.72 102 GLY A CA 1
ATOM 755 C C . GLY A 1 102 ? 10.695 -13.609 -18.066 1.00 58.72 102 GLY A C 1
ATOM 756 O O . GLY A 1 102 ? 10.701 -12.865 -19.042 1.00 58.72 102 GLY A O 1
ATOM 757 N N . HIS A 1 103 ? 10.691 -13.152 -16.810 1.00 66.12 103 HIS A N 1
ATOM 758 C CA . HIS A 1 103 ? 10.492 -11.767 -16.370 1.00 66.12 103 HIS A CA 1
ATOM 759 C C . HIS A 1 103 ? 11.575 -11.307 -15.367 1.00 66.12 103 HIS A C 1
ATOM 761 O O . HIS A 1 103 ? 11.300 -10.529 -14.450 1.00 66.12 103 HIS A O 1
ATOM 767 N N . VAL A 1 104 ? 12.810 -11.807 -15.491 1.00 70.19 104 VAL A N 1
ATOM 768 C CA . VAL A 1 104 ? 13.946 -11.332 -14.682 1.00 70.19 104 VAL A CA 1
ATOM 769 C C . VAL A 1 104 ? 14.791 -10.382 -15.521 1.00 70.19 104 VAL A C 1
ATOM 771 O O . VAL A 1 104 ? 15.286 -10.761 -16.577 1.00 70.19 104 VAL A O 1
ATOM 774 N N . VAL A 1 105 ? 14.959 -9.153 -15.035 1.00 80.06 105 VAL A N 1
ATOM 775 C CA . VAL A 1 105 ? 15.954 -8.196 -15.538 1.00 80.06 105 VAL A CA 1
ATOM 776 C C . VAL A 1 105 ? 17.068 -8.161 -14.506 1.00 80.06 105 VAL A C 1
ATOM 778 O O . VAL A 1 105 ? 16.805 -7.889 -13.330 1.00 80.06 105 VAL A O 1
ATOM 781 N N . ALA A 1 106 ? 18.286 -8.486 -14.926 1.00 84.69 106 ALA A N 1
ATOM 782 C CA . ALA A 1 106 ? 19.428 -8.463 -14.025 1.00 84.69 106 ALA A CA 1
ATOM 783 C C . ALA A 1 106 ? 19.893 -7.004 -13.821 1.00 84.69 106 ALA A C 1
ATOM 785 O O . ALA A 1 106 ? 19.857 -6.230 -14.784 1.00 84.69 106 ALA A O 1
ATOM 786 N N . PRO A 1 107 ? 20.308 -6.590 -12.607 1.00 84.56 107 PRO A N 1
ATOM 787 C CA . PRO A 1 107 ? 20.800 -5.231 -12.361 1.00 84.56 107 PRO A CA 1
ATOM 788 C C . PRO A 1 107 ? 21.921 -4.816 -13.319 1.00 84.56 107 PRO A C 1
ATOM 790 O O . PRO A 1 107 ? 21.980 -3.668 -13.745 1.00 84.56 107 PRO A O 1
ATOM 793 N N . GLU A 1 108 ? 22.769 -5.763 -13.719 1.00 86.06 108 GLU A N 1
ATOM 794 C CA . GLU A 1 108 ? 23.914 -5.549 -14.605 1.00 86.06 108 GLU A CA 1
ATOM 795 C C . GLU A 1 108 ? 23.500 -5.208 -16.047 1.00 86.06 108 GLU A C 1
ATOM 797 O O . GLU A 1 108 ? 24.297 -4.672 -16.818 1.00 86.06 108 GLU A O 1
ATOM 802 N N . GLU A 1 109 ? 22.255 -5.506 -16.429 1.00 87.06 109 GLU A N 1
ATOM 803 C CA . GLU A 1 109 ? 21.690 -5.141 -17.732 1.00 87.06 109 GLU A CA 1
ATOM 804 C C . GLU A 1 109 ? 21.145 -3.702 -17.762 1.00 87.06 109 GLU A C 1
ATOM 806 O O . GLU A 1 109 ? 20.770 -3.206 -18.828 1.00 87.06 109 GLU A O 1
ATOM 811 N N . LEU A 1 110 ? 21.082 -3.034 -16.608 1.00 91.38 110 LEU A N 1
ATOM 812 C CA . LEU A 1 110 ? 20.531 -1.695 -16.441 1.00 91.38 110 LEU A CA 1
ATOM 813 C C . LEU A 1 110 ? 21.652 -0.679 -16.195 1.00 91.38 110 LEU A C 1
ATOM 815 O O . LEU A 1 110 ? 22.568 -0.927 -15.410 1.00 91.38 110 LEU A O 1
ATOM 819 N N . SER A 1 111 ? 21.548 0.502 -16.813 1.00 91.06 111 SER A N 1
ATOM 820 C CA . SER A 1 111 ? 22.361 1.655 -16.416 1.00 91.06 111 SER A CA 1
ATOM 821 C C . SER A 1 111 ? 22.042 2.064 -14.976 1.00 91.06 111 SER A C 1
ATOM 823 O O . SER A 1 111 ? 20.951 1.799 -14.475 1.00 91.06 111 SER A O 1
ATOM 825 N N . GLU A 1 112 ? 22.960 2.762 -14.311 1.00 90.69 112 GLU A N 1
ATOM 826 C CA . GLU A 1 112 ? 22.767 3.206 -12.923 1.00 90.69 112 GLU A CA 1
ATOM 827 C C . GLU A 1 112 ? 21.472 4.024 -12.744 1.00 90.69 112 GLU A C 1
ATOM 829 O O . GLU A 1 112 ? 20.662 3.746 -11.860 1.00 90.69 112 GLU A O 1
ATOM 834 N N . THR A 1 113 ? 21.199 4.957 -13.660 1.00 90.94 113 THR A N 1
ATOM 835 C CA . THR A 1 113 ? 19.952 5.741 -13.676 1.00 90.94 113 THR A CA 1
ATOM 836 C C . THR A 1 113 ? 18.703 4.872 -13.849 1.00 90.94 113 THR A C 1
ATOM 838 O O . THR A 1 113 ? 17.693 5.081 -13.176 1.00 90.94 113 THR A O 1
ATOM 841 N N . ALA A 1 114 ? 18.775 3.853 -14.707 1.00 92.94 114 ALA A N 1
ATOM 842 C CA . ALA A 1 114 ? 17.690 2.910 -14.929 1.00 92.94 114 ALA A CA 1
ATOM 843 C C . ALA A 1 114 ? 17.431 2.029 -13.695 1.00 92.94 114 ALA A C 1
ATOM 845 O O . ALA A 1 114 ? 16.274 1.772 -13.358 1.00 92.94 114 ALA A O 1
ATOM 846 N N . GLN A 1 115 ? 18.479 1.611 -12.976 1.00 94.19 115 GLN A N 1
ATOM 847 C CA . GLN A 1 115 ? 18.338 0.851 -11.729 1.00 94.19 115 GLN A CA 1
ATOM 848 C C . GLN A 1 115 ? 17.571 1.648 -10.668 1.00 94.19 115 GLN A C 1
ATOM 850 O O . GLN A 1 115 ? 16.667 1.106 -10.026 1.00 94.19 115 GLN A O 1
ATOM 855 N N . VAL A 1 116 ? 17.868 2.945 -10.527 1.00 95.88 116 VAL A N 1
ATOM 856 C CA . VAL A 1 116 ? 17.166 3.833 -9.586 1.00 95.88 116 VAL A CA 1
ATOM 857 C C . VAL A 1 116 ? 15.671 3.914 -9.906 1.00 95.88 116 VAL A C 1
ATOM 859 O O . VAL A 1 116 ? 14.843 3.772 -9.003 1.00 95.88 116 VAL A O 1
ATOM 862 N N . LEU A 1 117 ? 15.300 4.083 -11.179 1.00 96.12 117 LEU A N 1
ATOM 863 C CA . LEU A 1 117 ? 13.892 4.155 -11.592 1.00 96.12 117 LEU A CA 1
ATOM 864 C C . LEU A 1 117 ? 13.132 2.846 -11.343 1.00 96.12 117 LEU A C 1
ATOM 866 O O . LEU A 1 117 ? 12.001 2.876 -10.850 1.00 96.12 117 LEU A O 1
ATOM 870 N N . VAL A 1 118 ? 13.751 1.691 -11.610 1.00 95.44 118 VAL A N 1
ATOM 871 C CA . VAL A 1 118 ? 13.148 0.390 -11.274 1.00 95.44 118 VAL A CA 1
ATOM 872 C C . VAL A 1 118 ? 12.967 0.252 -9.761 1.00 95.44 118 VAL A C 1
ATOM 874 O O . VAL A 1 118 ? 11.901 -0.165 -9.306 1.00 95.44 118 VAL A O 1
ATOM 877 N N . GLY A 1 119 ? 13.971 0.639 -8.969 1.00 95.50 119 GLY A N 1
ATOM 878 C CA . GLY A 1 119 ? 13.902 0.602 -7.507 1.00 95.50 119 GLY A CA 1
ATOM 879 C C . GLY A 1 119 ? 12.762 1.457 -6.947 1.00 95.50 119 GLY A C 1
ATOM 880 O O . GLY A 1 119 ? 12.012 0.996 -6.081 1.00 95.50 119 GLY A O 1
ATOM 881 N N . ARG A 1 120 ? 12.578 2.662 -7.496 1.00 97.81 120 ARG A N 1
ATOM 882 C CA . ARG A 1 120 ? 11.467 3.574 -7.183 1.00 97.81 120 ARG A CA 1
ATOM 883 C C . ARG A 1 120 ? 10.102 2.959 -7.501 1.00 97.81 120 ARG A C 1
ATOM 885 O O . ARG A 1 120 ? 9.244 2.888 -6.621 1.00 97.81 120 ARG A O 1
ATOM 892 N N . ALA A 1 121 ? 9.926 2.414 -8.706 1.00 96.06 121 ALA A N 1
ATOM 893 C CA . ALA A 1 121 ? 8.680 1.755 -9.109 1.00 96.06 121 ALA A CA 1
ATOM 894 C C . ALA A 1 121 ? 8.332 0.559 -8.204 1.00 96.06 121 ALA A C 1
ATOM 896 O O . ALA A 1 121 ? 7.192 0.401 -7.762 1.00 96.06 121 ALA A O 1
ATOM 897 N N . GLN A 1 122 ? 9.328 -0.263 -7.866 1.00 95.12 122 GLN A N 1
ATOM 898 C CA . GLN A 1 122 ? 9.149 -1.384 -6.944 1.00 95.12 122 GLN A CA 1
ATOM 899 C C . GLN A 1 122 ? 8.806 -0.930 -5.526 1.00 95.12 122 GLN A C 1
ATOM 901 O O . GLN A 1 122 ? 8.013 -1.582 -4.847 1.00 95.12 122 GLN A O 1
ATOM 906 N N . GLN A 1 123 ? 9.403 0.168 -5.059 1.00 97.31 123 GLN A N 1
ATOM 907 C CA . GLN A 1 123 ? 9.075 0.733 -3.758 1.00 97.31 123 GLN A CA 1
ATOM 908 C C . GLN A 1 123 ? 7.628 1.226 -3.725 1.00 97.31 123 GLN A C 1
ATOM 910 O O . GLN A 1 123 ? 6.913 0.891 -2.783 1.00 97.31 123 GLN A O 1
ATOM 915 N N . ALA A 1 124 ? 7.176 1.932 -4.765 1.00 96.62 124 ALA A N 1
ATOM 916 C CA . ALA A 1 124 ? 5.786 2.360 -4.895 1.00 96.62 124 ALA A CA 1
ATOM 917 C C . ALA A 1 124 ? 4.821 1.162 -4.849 1.00 96.62 124 ALA A C 1
ATOM 919 O O . ALA A 1 124 ? 3.888 1.152 -4.046 1.00 96.62 124 ALA A O 1
ATOM 920 N N . GLN A 1 125 ? 5.097 0.101 -5.618 1.00 95.00 125 GLN A N 1
ATOM 921 C CA . GLN A 1 125 ? 4.317 -1.139 -5.575 1.00 95.00 125 GLN A CA 1
ATOM 922 C C . GLN A 1 125 ? 4.273 -1.748 -4.166 1.00 95.00 125 GLN A C 1
ATOM 924 O O . GLN A 1 125 ? 3.198 -2.109 -3.688 1.00 95.00 125 GLN A O 1
ATOM 929 N N . ARG A 1 126 ? 5.425 -1.872 -3.491 1.00 95.56 126 ARG A N 1
ATOM 930 C CA . ARG A 1 126 ? 5.488 -2.418 -2.125 1.00 95.56 126 ARG A CA 1
ATOM 931 C C . ARG A 1 126 ? 4.662 -1.590 -1.152 1.00 95.56 126 ARG A C 1
ATOM 933 O O . ARG A 1 126 ? 3.943 -2.173 -0.351 1.00 95.56 126 ARG A O 1
ATOM 940 N N . THR A 1 127 ? 4.742 -0.262 -1.231 1.00 96.44 127 THR A N 1
ATOM 941 C CA . THR A 1 127 ? 3.927 0.630 -0.401 1.00 96.44 127 THR A CA 1
ATOM 942 C C . THR A 1 127 ? 2.438 0.380 -0.620 1.00 96.44 127 THR A C 1
ATOM 944 O O . THR A 1 127 ? 1.715 0.216 0.357 1.00 96.44 127 THR A O 1
ATOM 947 N N . ILE A 1 128 ? 1.983 0.294 -1.874 1.00 94.00 128 ILE A N 1
ATOM 948 C CA . ILE A 1 128 ? 0.562 0.081 -2.178 1.00 94.00 128 ILE A CA 1
ATOM 949 C C . ILE A 1 128 ? 0.088 -1.272 -1.638 1.00 94.00 128 ILE A C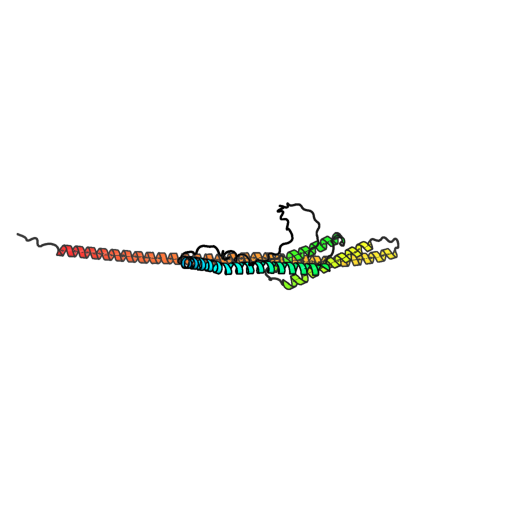 1
ATOM 951 O O . ILE A 1 128 ? -0.908 -1.330 -0.923 1.00 94.00 128 ILE A O 1
ATOM 955 N N . LEU A 1 129 ? 0.818 -2.354 -1.918 1.00 90.62 129 LEU A N 1
ATOM 956 C CA . LEU A 1 129 ? 0.417 -3.705 -1.509 1.00 90.62 129 LEU A CA 1
ATOM 957 C C . LEU A 1 129 ? 0.518 -3.938 0.010 1.00 90.62 129 LEU A C 1
ATOM 959 O O . LEU A 1 129 ? -0.164 -4.813 0.542 1.00 90.62 129 LEU A O 1
ATOM 963 N N . ALA A 1 130 ? 1.372 -3.186 0.711 1.00 92.25 130 ALA A N 1
ATOM 964 C CA . ALA A 1 130 ? 1.514 -3.270 2.164 1.00 92.25 130 ALA A CA 1
ATOM 965 C C . ALA A 1 130 ? 0.480 -2.427 2.932 1.00 92.25 130 ALA A C 1
ATOM 967 O O . ALA A 1 130 ? 0.302 -2.663 4.132 1.00 92.25 130 ALA A O 1
ATOM 968 N N . SER A 1 131 ? -0.184 -1.477 2.262 1.00 93.38 131 SER A N 1
ATOM 969 C CA . SER A 1 131 ? -1.141 -0.546 2.873 1.00 93.38 131 SER A CA 1
ATOM 970 C C . SER A 1 131 ? -2.295 -1.257 3.578 1.00 93.38 131 SER A C 1
ATOM 972 O O . SER A 1 131 ? -2.715 -2.353 3.188 1.00 93.38 131 SER A O 1
ATOM 974 N N . GLN A 1 132 ? -2.812 -0.655 4.645 1.00 92.75 132 GLN A N 1
ATOM 975 C CA . GLN A 1 132 ? -3.933 -1.224 5.387 1.00 92.75 132 GLN A CA 1
ATOM 976 C C . GLN A 1 132 ? -5.213 -1.211 4.548 1.00 92.75 132 GLN A C 1
ATOM 978 O O . GLN A 1 132 ? -5.919 -2.219 4.527 1.00 92.75 132 GLN A O 1
ATOM 983 N N . VAL A 1 133 ? -5.464 -0.133 3.804 1.00 92.50 133 VAL A N 1
ATOM 984 C CA . VAL A 1 133 ? -6.610 -0.016 2.894 1.00 92.50 133 VAL A CA 1
ATOM 985 C C . VAL A 1 133 ? -6.590 -1.082 1.797 1.00 92.50 133 VAL A C 1
ATOM 987 O O . VAL A 1 133 ? -7.649 -1.577 1.421 1.00 92.50 133 VAL A O 1
ATOM 990 N N . HIS A 1 134 ? -5.408 -1.509 1.336 1.00 88.69 134 HIS A N 1
ATOM 991 C CA . HIS A 1 134 ? -5.277 -2.677 0.464 1.00 88.69 134 HIS A CA 1
ATOM 992 C C . HIS A 1 134 ? -5.566 -3.975 1.227 1.00 88.69 134 HIS A C 1
ATOM 994 O O . HIS A 1 134 ? -6.382 -4.781 0.815 1.00 88.69 134 HIS A O 1
ATOM 1000 N N . ARG A 1 135 ? -4.957 -4.216 2.390 1.00 89.75 135 ARG A N 1
ATOM 1001 C CA . ARG A 1 135 ? -5.206 -5.480 3.118 1.00 89.75 135 ARG A CA 1
ATOM 1002 C C . ARG A 1 135 ? -6.672 -5.691 3.512 1.00 89.75 135 ARG A C 1
ATOM 1004 O O . ARG A 1 135 ? -7.082 -6.835 3.685 1.00 89.75 135 ARG A O 1
ATOM 1011 N N . LEU A 1 136 ? -7.422 -4.606 3.688 1.00 88.62 136 LEU A N 1
ATOM 1012 C CA . LEU A 1 136 ? -8.837 -4.616 4.050 1.00 88.62 136 LEU A CA 1
ATOM 1013 C C . LEU A 1 136 ? -9.786 -4.540 2.843 1.00 88.62 136 LEU A C 1
ATOM 1015 O O . LEU A 1 136 ? -10.990 -4.430 3.047 1.00 88.62 136 LEU A O 1
ATOM 1019 N N . ASP A 1 137 ? -9.266 -4.599 1.613 1.00 91.12 137 ASP A N 1
ATOM 1020 C CA . ASP A 1 137 ? -10.052 -4.529 0.371 1.00 91.12 137 ASP A CA 1
ATOM 1021 C C . ASP A 1 137 ? -10.917 -3.260 0.241 1.00 91.12 137 ASP A C 1
ATOM 1023 O O . ASP A 1 137 ? -11.994 -3.266 -0.349 1.00 91.12 137 ASP A O 1
ATOM 1027 N N . LEU A 1 138 ? -10.431 -2.138 0.789 1.00 89.25 138 LEU A N 1
ATOM 1028 C CA . LEU A 1 138 ? -11.060 -0.814 0.658 1.00 89.25 138 LEU A CA 1
ATOM 1029 C C . LEU A 1 138 ? -10.708 -0.127 -0.671 1.00 89.25 138 LEU A C 1
ATOM 1031 O O . LEU A 1 138 ? -11.371 0.818 -1.094 1.00 89.25 138 LEU A O 1
ATOM 1035 N N . ILE A 1 139 ? -9.657 -0.610 -1.330 1.00 89.00 139 ILE A N 1
ATOM 1036 C CA . ILE A 1 139 ? -9.296 -0.310 -2.716 1.00 89.00 139 ILE A CA 1
ATOM 1037 C C . ILE A 1 139 ? -9.307 -1.625 -3.500 1.00 89.00 139 ILE A C 1
ATOM 1039 O O . ILE A 1 139 ? -9.138 -2.677 -2.901 1.00 89.00 139 ILE A O 1
ATOM 1043 N N . ASP A 1 140 ? -9.473 -1.587 -4.825 1.00 88.31 140 ASP A N 1
ATOM 1044 C CA . ASP A 1 140 ? -9.577 -2.801 -5.657 1.00 88.31 140 ASP A CA 1
ATOM 1045 C C . ASP A 1 140 ? -8.286 -3.646 -5.615 1.00 88.31 140 ASP A C 1
ATOM 1047 O O . ASP A 1 140 ? -7.349 -3.447 -6.399 1.00 88.31 140 ASP A O 1
ATOM 1051 N N . CYS A 1 141 ? -8.222 -4.595 -4.676 1.00 85.31 141 CYS A N 1
ATOM 1052 C CA . CYS A 1 141 ? -7.019 -5.384 -4.420 1.00 85.31 141 CYS A CA 1
ATOM 1053 C C . CYS A 1 141 ? -6.733 -6.338 -5.552 1.00 85.31 141 CYS A C 1
ATOM 1055 O O . CYS A 1 141 ? -5.586 -6.492 -5.958 1.00 85.31 141 CYS A O 1
ATOM 1057 N N . ARG A 1 142 ? -7.780 -6.930 -6.128 1.00 81.31 142 ARG A N 1
ATOM 1058 C CA . ARG A 1 142 ? -7.630 -7.849 -7.253 1.00 81.31 142 ARG A CA 1
ATOM 1059 C C . ARG A 1 142 ? -6.977 -7.145 -8.433 1.00 81.31 142 ARG A C 1
ATOM 1061 O O . ARG A 1 142 ? -6.049 -7.687 -9.031 1.00 81.31 142 ARG A O 1
ATOM 1068 N N . ARG A 1 143 ? -7.432 -5.936 -8.767 1.00 81.12 143 ARG A N 1
ATOM 1069 C CA . ARG A 1 143 ? -6.819 -5.151 -9.838 1.00 81.12 143 ARG A CA 1
ATOM 1070 C C . ARG A 1 143 ? -5.399 -4.736 -9.480 1.00 81.12 143 ARG A C 1
ATOM 1072 O O . ARG A 1 143 ? -4.525 -4.855 -10.331 1.00 81.12 143 ARG A O 1
ATOM 1079 N N . ASN A 1 144 ? -5.141 -4.302 -8.249 1.00 81.94 144 ASN A N 1
ATOM 1080 C CA . ASN A 1 144 ? -3.799 -3.913 -7.812 1.00 81.94 144 ASN A CA 1
ATOM 1081 C C . ASN A 1 144 ? -2.801 -5.087 -7.850 1.00 81.94 144 ASN A C 1
ATOM 1083 O O . ASN A 1 144 ? -1.685 -4.927 -8.345 1.00 81.94 144 ASN A O 1
ATOM 1087 N N . GLU A 1 145 ? -3.206 -6.275 -7.401 1.00 84.31 145 GLU A N 1
ATOM 1088 C CA . GLU A 1 145 ? -2.395 -7.498 -7.406 1.00 84.31 145 GLU A CA 1
ATOM 1089 C C . GLU A 1 145 ? -2.056 -7.991 -8.817 1.00 84.31 145 GLU A C 1
ATOM 1091 O O . GLU A 1 145 ? -1.014 -8.618 -9.005 1.00 84.31 145 GLU A O 1
ATOM 1096 N N . LEU A 1 146 ? -2.910 -7.709 -9.804 1.00 82.94 146 LEU A N 1
ATOM 1097 C CA . LEU A 1 146 ? -2.687 -8.085 -11.200 1.00 82.94 146 LEU A CA 1
ATOM 1098 C C . LEU A 1 146 ? -1.913 -7.009 -11.970 1.00 82.94 146 LEU A C 1
ATOM 1100 O O . LEU A 1 146 ? -0.906 -7.304 -12.607 1.00 82.94 146 LEU A O 1
ATOM 1104 N N . VAL A 1 147 ? -2.363 -5.756 -11.884 1.00 85.44 147 VAL A N 1
ATOM 1105 C CA . VAL A 1 147 ? -1.882 -4.656 -12.728 1.00 85.44 147 VAL A CA 1
ATOM 1106 C C . VAL A 1 147 ? -0.555 -4.093 -12.229 1.00 85.44 147 VAL A C 1
ATOM 1108 O O . VAL A 1 147 ? 0.317 -3.804 -13.043 1.00 85.44 147 VAL A O 1
ATOM 1111 N N . LEU A 1 148 ? -0.348 -3.925 -10.916 1.00 88.75 148 LEU A N 1
ATOM 1112 C CA . LEU A 1 148 ? 0.880 -3.285 -10.421 1.00 88.75 148 LEU A CA 1
ATOM 1113 C C . LEU A 1 148 ? 2.152 -4.083 -10.752 1.00 88.75 148 LEU A C 1
ATOM 1115 O O . LEU A 1 148 ? 3.109 -3.465 -11.220 1.00 88.75 148 LEU A O 1
ATOM 1119 N N . PRO A 1 149 ? 2.204 -5.421 -10.569 1.00 89.81 149 PRO A N 1
ATOM 1120 C CA . PRO A 1 149 ? 3.366 -6.194 -11.001 1.00 89.81 149 PRO A CA 1
ATOM 1121 C C . PRO A 1 149 ? 3.632 -6.079 -12.505 1.00 89.81 149 PRO A C 1
ATOM 1123 O O . PRO A 1 149 ? 4.789 -5.971 -12.907 1.00 89.81 149 PRO A O 1
ATOM 1126 N N . GLU A 1 150 ? 2.578 -6.063 -13.325 1.00 87.56 150 GLU A N 1
ATOM 1127 C CA . GLU A 1 150 ? 2.686 -5.890 -14.777 1.00 87.56 150 GLU A CA 1
ATOM 1128 C C . GLU A 1 150 ? 3.264 -4.514 -15.137 1.00 87.56 150 GLU A C 1
ATOM 1130 O O . GLU A 1 150 ? 4.192 -4.424 -15.938 1.00 87.56 150 GLU A O 1
ATOM 1135 N N . GLN A 1 151 ? 2.802 -3.438 -14.491 1.00 91.50 151 GLN A N 1
ATOM 1136 C CA . GLN A 1 151 ? 3.333 -2.091 -14.731 1.00 91.50 151 GLN A CA 1
ATOM 1137 C C . GLN A 1 151 ? 4.812 -1.972 -14.356 1.00 91.50 151 GLN A C 1
ATOM 1139 O O . GLN A 1 151 ? 5.596 -1.403 -15.117 1.00 91.50 151 GLN A O 1
ATOM 1144 N N . VAL A 1 152 ? 5.218 -2.529 -13.211 1.00 93.12 152 VAL A N 1
ATOM 1145 C CA . VAL A 1 152 ? 6.629 -2.527 -12.792 1.00 93.12 152 VAL A CA 1
ATOM 1146 C C . VAL A 1 152 ? 7.486 -3.357 -13.749 1.00 93.12 152 VAL A C 1
ATOM 1148 O O . VAL A 1 152 ? 8.623 -2.980 -14.041 1.00 93.12 152 VAL A O 1
ATOM 1151 N N . TRP A 1 153 ? 6.951 -4.459 -14.278 1.00 91.31 153 TRP A N 1
ATOM 1152 C CA . TRP A 1 153 ? 7.637 -5.246 -15.296 1.00 91.31 153 TRP A CA 1
ATOM 1153 C C . TRP A 1 153 ? 7.841 -4.469 -16.599 1.00 91.31 153 TRP A C 1
ATOM 1155 O O . TRP A 1 153 ? 8.961 -4.420 -17.106 1.00 91.31 153 TRP A O 1
ATOM 1165 N N . GLU A 1 154 ? 6.801 -3.820 -17.121 1.00 91.44 154 GLU A N 1
ATOM 1166 C CA . GLU A 1 154 ? 6.914 -3.029 -18.350 1.00 91.44 154 GLU A CA 1
ATOM 1167 C C . GLU A 1 154 ? 7.892 -1.855 -18.186 1.00 91.44 154 GLU A C 1
ATOM 1169 O O . GLU A 1 154 ? 8.660 -1.562 -19.104 1.00 91.44 154 GLU A O 1
ATOM 1174 N N . VAL A 1 155 ? 7.954 -1.243 -16.995 1.00 93.88 155 VAL A N 1
ATOM 1175 C CA . VAL A 1 155 ? 8.992 -0.256 -16.646 1.00 93.88 155 VAL A CA 1
ATOM 1176 C C . VAL A 1 155 ? 10.390 -0.878 -16.718 1.00 93.88 155 VAL A C 1
ATOM 1178 O O . VAL A 1 155 ? 11.267 -0.343 -17.396 1.00 93.88 155 VAL A O 1
ATOM 1181 N N . ALA A 1 156 ? 10.609 -2.025 -16.069 1.00 93.44 156 ALA A N 1
ATOM 1182 C CA . ALA A 1 156 ? 11.913 -2.691 -16.061 1.00 93.44 156 ALA A CA 1
ATOM 1183 C C . ALA A 1 156 ? 12.357 -3.125 -17.469 1.00 93.44 156 ALA A C 1
ATOM 1185 O O . ALA A 1 156 ? 13.516 -2.946 -17.844 1.00 93.44 156 ALA A O 1
ATOM 1186 N N . LYS A 1 157 ? 11.429 -3.641 -18.278 1.00 92.25 157 LYS A N 1
ATOM 1187 C CA . LYS A 1 157 ? 11.670 -4.047 -19.666 1.00 92.25 157 LYS A CA 1
ATOM 1188 C C . LYS A 1 157 ? 12.035 -2.856 -20.553 1.00 92.25 157 LYS A C 1
ATOM 1190 O O . LYS A 1 157 ? 13.006 -2.940 -21.304 1.00 92.25 157 LYS A O 1
ATOM 1195 N N . ALA A 1 158 ? 11.302 -1.747 -20.444 1.00 93.31 158 ALA A N 1
ATOM 1196 C CA . ALA A 1 158 ? 11.602 -0.527 -21.189 1.00 93.31 158 ALA A CA 1
ATOM 1197 C C . ALA A 1 158 ? 12.976 0.048 -20.807 1.00 93.31 158 ALA A C 1
ATOM 1199 O O . ALA A 1 158 ? 13.747 0.447 -21.678 1.00 93.31 158 ALA A O 1
ATOM 1200 N N . LEU A 1 159 ? 13.324 0.024 -19.517 1.00 94.75 159 LEU A N 1
ATOM 1201 C CA . LEU A 1 159 ? 14.612 0.513 -19.020 1.00 94.75 159 LEU A CA 1
ATOM 1202 C C . LEU A 1 159 ? 15.793 -0.391 -19.389 1.00 94.75 159 LEU A C 1
ATOM 1204 O O . LEU A 1 159 ? 16.884 0.112 -19.667 1.00 94.75 159 LEU A O 1
ATOM 1208 N N . ARG A 1 160 ? 15.583 -1.708 -19.462 1.00 93.25 160 ARG A N 1
ATOM 1209 C CA . ARG A 1 160 ? 16.565 -2.653 -20.013 1.00 93.25 160 ARG A CA 1
ATOM 1210 C C . ARG A 1 160 ? 16.847 -2.351 -21.480 1.00 93.25 160 ARG A C 1
ATOM 1212 O O . ARG A 1 160 ? 18.006 -2.282 -21.886 1.00 93.25 160 ARG A O 1
ATOM 1219 N N . GLU A 1 161 ? 15.796 -2.134 -22.269 1.00 91.44 161 GLU A N 1
ATOM 1220 C CA . GLU A 1 161 ? 15.939 -1.789 -23.683 1.00 91.44 161 GLU A CA 1
ATOM 1221 C C . GLU A 1 161 ? 16.664 -0.452 -23.861 1.00 91.44 161 GLU A C 1
ATOM 1223 O O . GLU A 1 161 ? 17.621 -0.364 -24.631 1.00 91.44 161 GLU A O 1
ATOM 1228 N N . TYR A 1 162 ? 16.280 0.564 -23.084 1.00 92.94 162 TYR A N 1
ATOM 1229 C CA . TYR A 1 162 ? 16.969 1.851 -23.041 1.00 92.94 162 TYR A CA 1
ATOM 1230 C C . TYR A 1 162 ? 18.457 1.696 -22.703 1.00 92.94 162 TYR A C 1
ATOM 1232 O O . TYR A 1 162 ? 19.300 2.254 -23.405 1.00 92.94 162 TYR A O 1
ATOM 1240 N N . SER A 1 163 ? 18.797 0.913 -21.676 1.00 92.75 163 SER A N 1
ATOM 1241 C CA . SER A 1 163 ? 20.184 0.697 -21.237 1.00 92.75 163 SER A CA 1
ATOM 1242 C C . SER A 1 163 ? 21.017 0.019 -22.327 1.00 92.75 163 SER A C 1
ATOM 1244 O O . SER A 1 163 ? 22.119 0.470 -22.652 1.00 92.75 163 SER A O 1
ATOM 1246 N N . ARG A 1 164 ? 20.455 -1.010 -22.976 1.00 91.06 164 ARG A N 1
ATOM 1247 C CA . ARG A 1 164 ? 21.078 -1.708 -24.108 1.00 91.06 164 ARG A CA 1
ATOM 1248 C C . ARG A 1 164 ? 21.319 -0.774 -25.294 1.00 91.06 164 ARG A C 1
ATOM 1250 O O . ARG A 1 164 ? 22.417 -0.746 -25.854 1.00 91.06 164 ARG A O 1
ATOM 1257 N N . LEU A 1 165 ? 20.300 -0.008 -25.685 1.00 89.69 165 LEU A N 1
ATOM 1258 C CA . LEU A 1 165 ? 20.387 0.901 -26.826 1.00 89.69 165 LEU A CA 1
ATOM 1259 C C . LEU A 1 165 ? 21.323 2.079 -26.551 1.00 89.69 165 LEU A C 1
ATOM 1261 O O . LEU A 1 165 ? 22.047 2.480 -27.463 1.00 89.69 165 LEU A O 1
ATOM 1265 N N . SER A 1 166 ? 21.354 2.587 -25.320 1.00 86.94 166 SER A N 1
ATOM 1266 C CA . SER A 1 166 ? 22.246 3.677 -24.912 1.00 86.94 166 SER A CA 1
ATOM 1267 C C . SER A 1 166 ? 23.709 3.249 -24.986 1.00 86.94 166 SER A C 1
ATOM 1269 O O . SER A 1 166 ? 24.496 3.930 -25.636 1.00 86.94 166 SER A O 1
ATOM 1271 N N . LYS A 1 167 ? 24.048 2.055 -24.479 1.00 86.31 167 LYS A N 1
ATOM 1272 C CA . LYS A 1 167 ? 25.403 1.487 -24.592 1.00 86.31 167 LYS A CA 1
ATOM 1273 C C . LYS A 1 167 ? 25.862 1.334 -26.047 1.00 86.31 167 LYS A C 1
ATOM 1275 O O . LYS A 1 167 ? 27.016 1.572 -26.373 1.00 86.31 167 LYS A O 1
ATOM 1280 N N . SER A 1 168 ? 24.949 0.973 -26.953 1.00 79.38 168 SER A N 1
ATOM 1281 C CA . SER A 1 168 ? 25.262 0.865 -28.389 1.00 79.38 168 SER A CA 1
ATOM 1282 C C . SER A 1 168 ? 25.374 2.213 -29.121 1.00 79.38 168 SER A C 1
ATOM 1284 O O . SER A 1 168 ? 25.843 2.251 -30.255 1.00 79.38 168 SER A O 1
ATOM 1286 N N . ALA A 1 169 ? 24.906 3.310 -28.516 1.00 72.62 169 ALA A N 1
ATOM 1287 C CA . ALA A 1 169 ? 24.926 4.654 -29.097 1.00 72.62 169 ALA A CA 1
ATOM 1288 C C . ALA A 1 169 ? 26.174 5.473 -28.702 1.00 72.62 169 ALA A C 1
ATOM 1290 O O . ALA A 1 169 ? 26.343 6.593 -29.190 1.00 72.62 169 ALA A O 1
ATOM 1291 N N . GLU A 1 170 ? 27.030 4.924 -27.835 1.00 69.31 170 GLU A N 1
ATOM 1292 C CA . GLU A 1 170 ? 28.325 5.494 -27.431 1.00 69.31 170 GLU A CA 1
ATOM 1293 C C . GLU A 1 170 ? 29.468 5.156 -28.404 1.00 69.31 170 GLU A C 1
ATOM 1295 O O . GLU A 1 170 ? 30.580 5.638 -28.230 1.00 69.31 170 GLU A O 1
ATOM 1300 N N . ALA A 1 171 ? 29.219 4.355 -29.447 1.00 67.06 171 ALA A N 1
ATOM 1301 C CA . ALA A 1 171 ? 30.226 4.075 -30.465 1.00 67.06 171 ALA 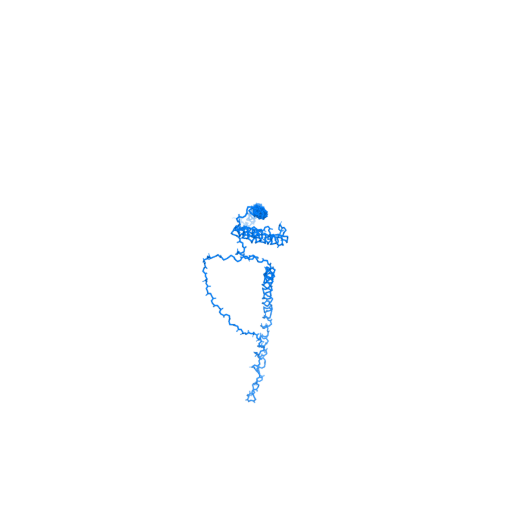A CA 1
ATOM 1302 C C . ALA A 1 171 ? 30.540 5.343 -31.289 1.00 67.06 171 ALA A C 1
ATOM 1304 O O . ALA A 1 171 ? 29.699 5.831 -32.053 1.00 67.06 171 ALA A O 1
ATOM 1305 N N . ASP A 1 172 ? 31.756 5.867 -31.124 1.00 62.97 172 ASP A N 1
ATOM 1306 C CA . ASP A 1 172 ? 32.229 7.078 -31.793 1.00 62.97 172 ASP A CA 1
ATOM 1307 C C . ASP A 1 172 ? 32.346 6.891 -33.311 1.00 62.97 172 ASP A C 1
ATOM 1309 O O . ASP A 1 172 ? 32.928 5.927 -33.811 1.00 62.97 172 ASP A O 1
ATOM 1313 N N . SER A 1 173 ? 31.817 7.858 -34.062 1.00 65.56 173 SER A N 1
ATOM 1314 C CA . SER A 1 173 ? 32.004 7.951 -35.510 1.00 65.56 173 SER A CA 1
ATOM 1315 C C . SER A 1 173 ? 32.415 9.368 -35.892 1.00 65.56 173 SER A C 1
ATOM 1317 O O . SER A 1 173 ? 31.732 10.324 -35.532 1.00 65.56 173 SER A O 1
ATOM 1319 N N . SER A 1 174 ? 33.475 9.508 -36.684 1.00 70.50 174 SER A N 1
ATOM 1320 C CA . SER A 1 174 ? 34.011 10.812 -37.106 1.00 70.50 174 SER A CA 1
ATOM 1321 C C . SER A 1 174 ? 33.284 11.440 -38.309 1.00 70.50 174 SER A C 1
ATOM 1323 O O . SER A 1 174 ? 33.702 12.486 -38.795 1.00 70.50 174 SER A O 1
ATOM 1325 N N . ASN A 1 175 ? 32.216 10.815 -38.821 1.00 80.38 175 ASN A N 1
ATOM 1326 C CA . ASN A 1 175 ? 31.466 11.296 -39.987 1.00 80.38 175 ASN A CA 1
ATOM 1327 C C . ASN A 1 175 ? 30.294 12.208 -39.564 1.00 80.38 175 ASN A C 1
ATOM 1329 O O . ASN A 1 175 ? 29.426 11.791 -38.797 1.00 80.38 175 ASN A O 1
ATOM 1333 N N . ALA A 1 176 ? 30.238 13.430 -40.107 1.00 78.44 176 ALA A N 1
ATOM 1334 C CA . ALA A 1 176 ? 29.230 14.449 -39.798 1.00 78.44 176 ALA A CA 1
ATOM 1335 C C . ALA A 1 176 ? 27.774 13.997 -40.035 1.00 78.44 176 ALA A C 1
ATOM 1337 O O . ALA A 1 176 ? 26.891 14.324 -39.240 1.00 78.44 176 ALA A O 1
ATOM 1338 N N . GLU A 1 177 ? 27.513 13.209 -41.080 1.00 78.31 177 GLU A N 1
ATOM 1339 C CA . GLU A 1 177 ? 26.168 12.692 -41.368 1.00 78.31 177 GLU A CA 1
ATOM 1340 C C . GLU A 1 177 ? 25.734 11.649 -40.321 1.00 78.31 177 GLU A C 1
ATOM 1342 O O . GLU A 1 177 ? 24.595 11.645 -39.846 1.00 78.31 177 GLU A O 1
ATOM 1347 N N . VAL A 1 178 ? 26.685 10.831 -39.857 1.00 80.81 178 VAL A N 1
ATOM 1348 C CA . VAL A 1 178 ? 26.460 9.853 -38.784 1.00 80.81 178 VAL A CA 1
ATOM 1349 C C . VAL A 1 178 ? 26.237 10.559 -37.443 1.00 80.81 178 VAL A C 1
ATOM 1351 O O . VAL A 1 178 ? 25.371 10.140 -36.678 1.00 80.81 178 VAL A O 1
ATOM 1354 N N . ILE A 1 179 ? 26.918 11.680 -37.178 1.00 82.19 179 ILE A N 1
ATOM 1355 C CA . ILE A 1 179 ? 26.698 12.504 -35.974 1.00 82.19 179 ILE A CA 1
ATOM 1356 C C . ILE A 1 179 ? 25.258 13.043 -35.922 1.00 82.19 179 ILE A C 1
ATOM 1358 O O . ILE A 1 179 ? 24.606 12.962 -34.876 1.00 82.19 179 ILE A O 1
ATOM 1362 N N . ALA A 1 180 ? 24.721 13.547 -37.038 1.00 82.38 180 ALA A N 1
ATOM 1363 C CA . ALA A 1 180 ? 23.343 14.043 -37.098 1.00 82.38 180 ALA A CA 1
ATOM 1364 C C . ALA A 1 180 ? 22.308 12.926 -36.843 1.00 82.38 180 ALA A C 1
ATOM 1366 O O . ALA A 1 180 ? 21.334 13.118 -36.099 1.00 82.38 180 ALA A O 1
ATOM 1367 N N . LEU A 1 181 ? 22.546 11.731 -37.394 1.00 85.06 181 LEU A N 1
ATOM 1368 C CA . LEU A 1 181 ? 21.708 10.556 -37.147 1.00 85.06 181 LEU A CA 1
ATOM 1369 C C . LEU A 1 181 ? 21.792 10.092 -35.682 1.00 85.06 181 LEU A C 1
ATOM 1371 O O . LEU A 1 181 ? 20.761 9.841 -35.049 1.00 85.06 181 LEU A O 1
ATOM 1375 N N . GLN A 1 182 ? 22.996 10.055 -35.102 1.00 84.25 182 GLN A N 1
ATOM 1376 C CA . GLN A 1 182 ? 23.199 9.742 -33.686 1.00 84.25 182 GLN A CA 1
ATOM 1377 C C . GLN A 1 182 ? 22.489 10.747 -32.770 1.00 84.25 182 GLN A C 1
ATOM 1379 O O . GLN A 1 182 ? 21.858 10.345 -31.791 1.00 84.25 182 GLN A O 1
ATOM 1384 N N . ALA A 1 183 ? 22.515 12.044 -33.092 1.00 84.00 183 ALA A N 1
ATOM 1385 C CA . ALA A 1 183 ? 21.807 13.068 -32.325 1.00 84.00 183 ALA A CA 1
ATOM 1386 C C . ALA A 1 183 ? 20.283 12.855 -32.326 1.00 84.00 183 ALA A C 1
ATOM 1388 O O . ALA A 1 183 ? 19.618 13.088 -31.313 1.00 84.00 183 ALA A O 1
ATOM 1389 N N . THR A 1 184 ? 19.719 12.392 -33.444 1.00 87.06 184 THR A N 1
ATOM 1390 C CA . THR A 1 184 ? 18.294 12.033 -33.544 1.00 87.06 184 THR A CA 1
ATOM 1391 C C . THR A 1 184 ? 17.979 10.791 -32.710 1.00 87.06 184 THR A C 1
ATOM 1393 O O . THR A 1 184 ? 17.043 10.808 -31.911 1.00 87.06 184 THR A O 1
ATOM 1396 N N . ARG A 1 185 ? 18.822 9.754 -32.784 1.00 86.38 185 ARG A N 1
ATOM 1397 C CA . ARG A 1 185 ? 18.697 8.547 -31.952 1.00 86.38 185 ARG A CA 1
ATOM 1398 C C . ARG A 1 185 ? 18.772 8.860 -30.453 1.00 86.38 185 ARG A C 1
ATOM 1400 O O . ARG A 1 185 ? 17.932 8.393 -29.690 1.00 86.38 185 ARG A O 1
ATOM 1407 N N . ARG A 1 186 ? 19.723 9.699 -30.024 1.00 87.12 186 ARG A N 1
ATOM 1408 C CA . ARG A 1 186 ? 19.863 10.146 -28.623 1.00 87.12 186 ARG A CA 1
ATOM 1409 C C . ARG A 1 186 ? 18.657 10.954 -28.139 1.00 87.12 186 ARG A C 1
ATOM 1411 O O . ARG A 1 186 ? 18.351 10.917 -26.951 1.00 87.12 186 ARG A O 1
ATOM 1418 N N . ARG A 1 187 ? 17.988 11.706 -29.020 1.00 88.62 187 ARG A N 1
ATOM 1419 C CA . ARG A 1 187 ? 16.737 12.411 -28.687 1.00 88.62 187 ARG A CA 1
ATOM 1420 C C . ARG A 1 187 ? 15.574 11.438 -28.498 1.00 88.62 187 ARG A C 1
ATOM 1422 O O . ARG A 1 187 ? 14.863 11.559 -27.509 1.00 88.62 187 ARG A O 1
ATOM 1429 N N . ALA A 1 188 ? 15.430 10.451 -29.381 1.00 89.75 188 ALA A N 1
ATOM 1430 C CA . ALA A 1 188 ? 14.405 9.416 -29.243 1.00 89.75 188 ALA A CA 1
ATOM 1431 C C . ALA A 1 188 ? 14.589 8.581 -27.961 1.00 89.75 188 ALA A C 1
ATOM 1433 O O . ALA A 1 188 ? 13.622 8.330 -27.247 1.00 89.75 188 ALA A O 1
ATOM 1434 N N . LEU A 1 189 ? 15.833 8.209 -27.629 1.00 90.00 189 LEU A N 1
ATOM 1435 C CA . LEU A 1 189 ? 16.142 7.491 -26.387 1.00 90.00 189 LEU A CA 1
ATOM 1436 C C . LEU A 1 189 ? 15.797 8.310 -25.140 1.00 90.00 189 LEU A C 1
ATOM 1438 O O . LEU A 1 189 ? 15.190 7.768 -24.222 1.00 90.00 189 LEU A O 1
ATOM 1442 N N . ARG A 1 190 ? 16.122 9.610 -25.128 1.00 90.44 190 ARG A N 1
ATOM 1443 C CA . ARG A 1 190 ? 15.736 10.518 -24.037 1.00 90.44 190 ARG A CA 1
ATOM 1444 C C . ARG A 1 190 ? 14.221 10.617 -23.885 1.00 90.44 190 ARG A C 1
ATOM 1446 O O . ARG A 1 190 ? 13.719 10.365 -22.803 1.00 90.44 190 ARG A O 1
ATOM 1453 N N . ALA A 1 191 ? 13.489 10.840 -24.975 1.00 91.06 191 ALA A N 1
ATOM 1454 C CA . ALA A 1 191 ? 12.027 10.887 -24.927 1.00 91.06 191 ALA A CA 1
ATOM 1455 C C . ALA A 1 191 ? 11.409 9.578 -24.393 1.00 91.06 191 ALA A C 1
ATOM 1457 O O . ALA A 1 191 ? 10.437 9.608 -23.641 1.00 91.06 191 ALA A O 1
ATOM 1458 N N . SER A 1 192 ? 11.986 8.422 -24.746 1.00 90.12 192 SER A N 1
ATOM 1459 C CA . SER A 1 192 ? 11.559 7.132 -24.195 1.00 90.12 192 SER A CA 1
ATOM 1460 C C . SER A 1 192 ? 11.850 7.014 -22.698 1.00 90.12 192 SER A C 1
ATOM 1462 O O . SER A 1 192 ? 11.018 6.480 -21.970 1.00 90.12 192 SER A O 1
ATOM 1464 N N . HIS A 1 193 ? 13.017 7.474 -22.243 1.00 94.06 193 HIS A N 1
ATOM 1465 C CA . HIS A 1 193 ? 13.382 7.482 -20.828 1.00 94.06 193 HIS A CA 1
ATOM 1466 C C . HIS A 1 193 ? 12.430 8.372 -20.020 1.00 94.06 193 HIS A C 1
ATOM 1468 O O . HIS A 1 193 ? 11.853 7.906 -19.040 1.00 94.06 193 HIS A O 1
ATOM 1474 N N . ASP A 1 194 ? 12.182 9.594 -20.491 1.00 94.12 194 ASP A N 1
ATOM 1475 C CA . ASP A 1 194 ? 11.282 10.557 -19.847 1.00 94.12 194 ASP A CA 1
ATOM 1476 C C . ASP A 1 194 ? 9.850 10.002 -19.759 1.00 94.12 194 ASP A C 1
ATOM 1478 O O . ASP A 1 194 ? 9.180 10.123 -18.736 1.00 94.12 194 ASP A O 1
ATOM 1482 N N . GLY A 1 195 ? 9.382 9.307 -20.803 1.00 94.06 195 GLY A N 1
ATOM 1483 C CA . GLY A 1 195 ? 8.080 8.638 -20.786 1.00 94.06 195 GLY A CA 1
ATOM 1484 C C . GLY A 1 195 ? 7.974 7.529 -19.732 1.00 94.06 195 GLY A C 1
ATOM 1485 O O . GLY A 1 195 ? 6.927 7.372 -19.097 1.00 94.06 195 GLY A O 1
ATOM 1486 N N . VAL A 1 196 ? 9.050 6.766 -19.512 1.00 95.94 196 VAL A N 1
ATOM 1487 C CA . VAL A 1 196 ? 9.095 5.756 -18.444 1.00 95.94 196 VAL A CA 1
ATOM 1488 C C . VAL A 1 196 ? 9.168 6.419 -17.073 1.00 95.94 196 VAL A C 1
ATOM 1490 O O . VAL A 1 196 ? 8.459 5.992 -16.164 1.00 95.94 196 VAL A O 1
ATOM 1493 N N . GLU A 1 197 ? 9.955 7.481 -16.923 1.00 96.44 197 GLU A N 1
ATOM 1494 C CA . GLU A 1 197 ? 10.027 8.255 -15.685 1.00 96.44 197 GLU A CA 1
ATOM 1495 C C . GLU A 1 197 ? 8.656 8.816 -15.290 1.00 96.44 197 GLU A C 1
ATOM 1497 O O . GLU A 1 197 ? 8.226 8.625 -14.154 1.00 96.44 197 GLU A O 1
ATOM 1502 N N . MET A 1 198 ? 7.904 9.382 -16.237 1.00 96.38 198 MET A N 1
ATOM 1503 C CA . MET A 1 198 ? 6.528 9.835 -15.999 1.00 96.38 198 MET A CA 1
ATOM 1504 C C . MET A 1 198 ? 5.610 8.708 -15.512 1.00 96.38 198 MET A C 1
ATOM 1506 O O . MET A 1 198 ? 4.762 8.923 -14.644 1.00 96.38 198 MET A O 1
ATOM 1510 N N . ARG A 1 199 ? 5.785 7.482 -16.024 1.00 96.88 199 ARG A N 1
ATOM 1511 C CA . ARG A 1 199 ? 5.042 6.311 -15.534 1.00 96.88 199 ARG A CA 1
ATOM 1512 C C . ARG A 1 199 ? 5.434 5.948 -14.099 1.00 96.88 199 ARG A C 1
ATOM 1514 O O . ARG A 1 199 ? 4.557 5.594 -13.314 1.00 96.88 199 ARG A O 1
ATOM 1521 N N . VAL A 1 200 ? 6.716 6.045 -13.745 1.00 97.88 200 VAL A N 1
ATOM 1522 C CA . VAL A 1 200 ? 7.189 5.829 -12.366 1.00 97.88 200 VAL A CA 1
ATOM 1523 C C . VAL A 1 200 ? 6.616 6.888 -11.425 1.00 97.88 200 VAL A C 1
ATOM 1525 O O . VAL A 1 200 ? 6.091 6.527 -10.376 1.00 97.88 200 VAL A O 1
ATOM 1528 N N . VAL A 1 201 ? 6.626 8.163 -11.820 1.00 97.19 201 VAL A N 1
ATOM 1529 C CA . VAL A 1 201 ? 6.024 9.258 -11.042 1.00 97.19 201 VAL A CA 1
ATOM 1530 C C . VAL A 1 201 ? 4.535 9.002 -10.799 1.00 97.19 201 VAL A C 1
ATOM 1532 O O . VAL A 1 201 ? 4.078 9.101 -9.665 1.00 97.19 201 VAL A O 1
ATOM 1535 N N . ALA A 1 202 ? 3.785 8.559 -11.811 1.00 96.31 202 ALA A N 1
ATOM 1536 C CA . ALA A 1 202 ? 2.375 8.207 -11.636 1.00 96.31 202 ALA A CA 1
ATOM 1537 C C . ALA A 1 202 ? 2.159 7.057 -10.626 1.00 96.31 202 ALA A C 1
ATOM 1539 O O . ALA A 1 202 ? 1.198 7.079 -9.852 1.00 96.31 202 ALA A O 1
ATOM 1540 N N . LEU A 1 203 ? 3.051 6.057 -10.594 1.00 94.56 203 LEU A N 1
ATOM 1541 C CA . LEU A 1 203 ? 3.012 4.988 -9.585 1.00 94.56 203 LEU A CA 1
ATOM 1542 C C . LEU A 1 203 ? 3.310 5.521 -8.177 1.00 94.56 203 LEU A C 1
ATOM 1544 O O . LEU A 1 203 ? 2.669 5.105 -7.212 1.00 94.56 203 LEU A O 1
ATOM 1548 N N . GLU A 1 204 ? 4.266 6.437 -8.047 1.00 97.88 204 GLU A N 1
ATOM 1549 C CA . GLU A 1 204 ? 4.616 7.070 -6.773 1.00 97.88 204 GLU A CA 1
ATOM 1550 C C . GLU A 1 204 ? 3.495 7.965 -6.243 1.00 97.88 204 GLU A C 1
ATOM 1552 O O . GLU A 1 204 ? 3.188 7.917 -5.051 1.00 97.88 204 GLU A O 1
ATOM 1557 N N . GLU A 1 205 ? 2.840 8.728 -7.118 1.00 97.56 205 GLU A N 1
ATOM 1558 C CA . GLU A 1 205 ? 1.658 9.518 -6.778 1.00 97.56 205 GLU A CA 1
ATOM 1559 C C . GLU A 1 205 ? 0.511 8.624 -6.309 1.00 97.56 205 GLU A C 1
ATOM 1561 O O . GLU A 1 205 ? -0.136 8.922 -5.303 1.00 97.56 205 GLU A O 1
ATOM 1566 N N . TYR A 1 206 ? 0.276 7.497 -6.986 1.00 96.81 206 TYR A N 1
ATOM 1567 C CA . TYR A 1 206 ? -0.723 6.535 -6.532 1.00 96.81 206 TYR A CA 1
ATOM 1568 C C . TYR A 1 206 ? -0.366 5.967 -5.154 1.00 96.81 206 TYR A C 1
ATOM 1570 O O . TYR A 1 206 ? -1.210 5.952 -4.259 1.00 96.81 206 TYR A O 1
ATOM 1578 N N . ALA A 1 207 ? 0.896 5.590 -4.935 1.00 96.50 207 ALA A N 1
ATOM 1579 C CA . ALA A 1 207 ? 1.367 5.143 -3.627 1.00 96.50 207 ALA A CA 1
ATOM 1580 C C . ALA A 1 207 ? 1.214 6.224 -2.543 1.00 96.50 207 ALA A C 1
ATOM 1582 O O . ALA A 1 207 ? 0.886 5.901 -1.402 1.00 96.50 207 ALA A O 1
ATOM 1583 N N . ALA A 1 208 ? 1.417 7.501 -2.877 1.00 96.31 208 ALA A N 1
ATOM 1584 C CA . ALA A 1 208 ? 1.200 8.613 -1.956 1.00 96.31 208 ALA A CA 1
ATOM 1585 C C . ALA A 1 208 ? -0.277 8.760 -1.568 1.00 96.31 208 ALA A C 1
ATOM 1587 O O . ALA A 1 208 ? -0.572 8.862 -0.380 1.00 96.31 208 ALA A O 1
ATOM 1588 N N . ARG A 1 209 ? -1.198 8.677 -2.535 1.00 95.38 209 ARG A N 1
ATOM 1589 C CA . ARG A 1 209 ? -2.648 8.711 -2.273 1.00 95.38 209 ARG A CA 1
ATOM 1590 C C . ARG A 1 209 ? -3.110 7.527 -1.426 1.00 95.38 209 ARG A C 1
ATOM 1592 O O . ARG A 1 209 ? -3.947 7.692 -0.548 1.00 95.38 209 ARG A O 1
ATOM 1599 N N . VAL A 1 210 ? -2.545 6.341 -1.652 1.00 95.62 210 VAL A N 1
ATOM 1600 C CA . VAL A 1 210 ? -2.834 5.154 -0.832 1.00 95.62 210 VAL A CA 1
ATOM 1601 C C . VAL A 1 210 ? -2.345 5.342 0.609 1.00 95.62 210 VAL A C 1
ATOM 1603 O O . VAL A 1 210 ? -3.076 5.012 1.536 1.00 95.62 210 VAL A O 1
ATOM 1606 N N . ARG A 1 211 ? -1.158 5.931 0.824 1.00 96.81 211 ARG A N 1
ATOM 1607 C CA . ARG A 1 211 ? -0.688 6.278 2.180 1.00 96.81 211 ARG A CA 1
ATOM 1608 C C . ARG A 1 211 ? -1.580 7.312 2.862 1.00 96.81 211 ARG A C 1
ATOM 1610 O O . ARG A 1 211 ? -1.827 7.204 4.054 1.00 96.81 211 ARG A O 1
ATOM 1617 N N . GLU A 1 212 ? -2.053 8.312 2.125 1.00 95.56 212 GLU A N 1
ATOM 1618 C CA . GLU A 1 212 ? -3.009 9.278 2.669 1.00 95.56 212 GLU A CA 1
ATOM 1619 C C . GLU A 1 212 ? -4.314 8.585 3.081 1.00 95.56 212 GLU A C 1
ATOM 1621 O O . GLU A 1 212 ? -4.818 8.830 4.173 1.00 95.56 212 GLU A O 1
ATOM 1626 N N . ALA A 1 213 ? -4.822 7.666 2.256 1.00 93.88 213 ALA A N 1
ATOM 1627 C CA . ALA A 1 213 ? -6.002 6.874 2.588 1.00 93.88 213 ALA A CA 1
ATOM 1628 C C . ALA A 1 213 ? -5.796 6.002 3.842 1.00 93.88 213 ALA A C 1
ATOM 1630 O O . ALA A 1 213 ? -6.703 5.933 4.669 1.00 93.88 213 ALA A O 1
ATOM 1631 N N . ASP A 1 214 ? -4.616 5.396 4.020 1.00 96.69 214 ASP A N 1
ATOM 1632 C CA . ASP A 1 214 ? -4.252 4.679 5.254 1.00 96.69 214 ASP A CA 1
ATOM 1633 C C . ASP A 1 214 ? -4.340 5.595 6.481 1.00 96.69 214 ASP A C 1
ATOM 1635 O O . ASP A 1 214 ? -4.993 5.242 7.460 1.00 96.69 214 ASP A O 1
ATOM 1639 N N . LEU A 1 215 ? -3.761 6.798 6.414 1.00 96.75 215 LEU A N 1
ATOM 1640 C CA . LEU A 1 215 ? -3.815 7.761 7.519 1.00 96.75 215 LEU A CA 1
ATOM 1641 C C . LEU A 1 215 ? -5.258 8.158 7.855 1.00 96.75 215 LEU A C 1
ATOM 1643 O O . LEU A 1 215 ? -5.644 8.166 9.022 1.00 96.75 215 LEU A O 1
ATOM 1647 N N . ARG A 1 216 ? -6.091 8.429 6.841 1.00 94.81 216 ARG A N 1
ATOM 1648 C CA . ARG A 1 216 ? -7.516 8.741 7.051 1.00 94.81 216 ARG A CA 1
ATOM 1649 C C . ARG A 1 216 ? -8.287 7.571 7.647 1.00 94.81 216 ARG A C 1
ATOM 1651 O O . ARG A 1 216 ? -9.181 7.776 8.466 1.00 94.81 216 ARG A O 1
ATOM 1658 N N . TYR A 1 217 ? -7.947 6.350 7.251 1.00 94.75 217 TYR A N 1
ATOM 1659 C CA . TYR A 1 217 ? -8.542 5.154 7.823 1.00 94.75 217 TYR A CA 1
ATOM 1660 C C . TYR A 1 217 ? -8.150 4.980 9.299 1.00 94.75 217 TYR A C 1
ATOM 1662 O O . TYR A 1 217 ? -9.009 4.688 10.131 1.00 94.75 217 TYR A O 1
ATOM 1670 N N . GLU A 1 218 ? -6.886 5.221 9.651 1.00 95.31 218 GLU A N 1
ATOM 1671 C CA . GLU A 1 218 ? -6.418 5.200 11.040 1.00 95.31 218 GLU A CA 1
ATOM 1672 C C . GLU A 1 218 ? -7.106 6.271 11.901 1.00 95.31 218 GLU A C 1
ATOM 1674 O O . GLU A 1 218 ? -7.546 5.967 13.013 1.00 95.31 218 GLU A O 1
ATOM 1679 N N . GLU A 1 219 ? -7.261 7.493 11.384 1.00 95.56 219 GLU A N 1
ATOM 1680 C CA . GLU A 1 219 ? -8.012 8.577 12.035 1.00 95.56 219 GLU A CA 1
ATOM 1681 C C . GLU A 1 219 ? -9.471 8.166 12.291 1.00 95.56 219 GLU A C 1
ATOM 1683 O O . GLU A 1 219 ? -9.975 8.299 13.410 1.00 95.56 219 GLU A O 1
ATOM 1688 N N . LEU A 1 220 ? -10.141 7.591 11.287 1.00 94.19 220 LEU A N 1
ATOM 1689 C CA . LEU A 1 220 ? -11.514 7.102 11.425 1.00 94.19 220 LEU A CA 1
ATOM 1690 C C . LEU A 1 220 ? -11.626 6.015 12.507 1.00 94.19 220 LEU A C 1
ATOM 1692 O O . LEU A 1 220 ? -12.534 6.060 13.337 1.00 94.19 220 LEU A O 1
ATOM 1696 N N . GLN A 1 221 ? -10.682 5.072 12.546 1.00 93.38 221 GLN A N 1
ATOM 1697 C CA . GLN A 1 221 ? -10.625 4.018 13.565 1.00 93.38 221 GLN A CA 1
ATOM 1698 C C . GLN A 1 221 ? -10.380 4.565 14.979 1.00 93.38 221 GLN A C 1
ATOM 1700 O O . GLN A 1 221 ? -10.795 3.957 15.967 1.00 93.38 221 GLN A O 1
ATOM 1705 N N . GLN A 1 222 ? -9.680 5.691 15.122 1.00 92.88 222 GLN A N 1
ATOM 1706 C CA . GLN A 1 222 ? -9.521 6.357 16.417 1.00 92.88 222 GLN A CA 1
ATOM 1707 C C . GLN A 1 222 ? -10.829 7.018 16.862 1.00 92.88 222 GLN A C 1
ATOM 1709 O O . GLN A 1 222 ? -11.242 6.831 18.005 1.00 92.88 222 GLN A O 1
ATOM 1714 N N . ILE A 1 223 ? -11.517 7.721 15.957 1.00 91.44 223 ILE A N 1
ATOM 1715 C CA . ILE A 1 223 ? -12.808 8.363 16.245 1.00 91.44 223 ILE A CA 1
ATOM 1716 C C . ILE A 1 223 ? -13.865 7.326 16.641 1.00 91.44 223 ILE A C 1
ATOM 1718 O O . ILE A 1 223 ? -14.594 7.537 17.610 1.00 91.44 223 ILE A O 1
ATOM 1722 N N . GLN A 1 224 ? -13.927 6.194 15.936 1.00 90.31 224 GLN A N 1
ATOM 1723 C CA . GLN A 1 224 ? -14.845 5.099 16.266 1.00 90.31 224 GLN A CA 1
ATOM 1724 C C . GLN A 1 224 ? -14.594 4.573 17.683 1.00 90.31 224 GLN A C 1
ATOM 1726 O O . GLN A 1 224 ? -15.508 4.574 18.500 1.00 90.31 224 GLN A O 1
ATOM 1731 N N . ARG A 1 225 ? -13.336 4.266 18.030 1.00 91.19 225 ARG A N 1
ATOM 1732 C CA . ARG A 1 225 ? -12.973 3.802 19.381 1.00 91.19 225 ARG A CA 1
ATOM 1733 C C . ARG A 1 225 ? -13.335 4.797 20.485 1.00 91.19 225 ARG A C 1
ATOM 1735 O O . ARG A 1 225 ? -13.776 4.386 21.554 1.00 91.19 225 ARG A O 1
ATOM 1742 N N . LEU A 1 226 ? -13.153 6.095 20.242 1.00 90.38 226 LEU A N 1
ATOM 1743 C CA . LEU A 1 226 ? -13.541 7.136 21.201 1.00 90.38 226 LEU A CA 1
ATOM 1744 C C . LEU A 1 226 ? -15.062 7.237 21.355 1.00 90.38 226 LEU A C 1
ATOM 1746 O O . LEU A 1 226 ? -15.556 7.455 22.459 1.00 90.38 226 LEU A O 1
ATOM 1750 N N . THR A 1 227 ? -15.800 7.073 20.258 1.00 85.25 227 THR A N 1
ATOM 1751 C CA . THR A 1 227 ? -17.265 7.132 20.264 1.00 85.25 227 THR A CA 1
ATOM 1752 C C . THR A 1 227 ? -17.855 5.937 21.011 1.00 85.25 227 THR A C 1
ATOM 1754 O O . THR A 1 227 ? -18.722 6.128 21.863 1.00 85.25 227 THR A O 1
ATOM 1757 N N . ASP A 1 228 ? -17.334 4.734 20.765 1.00 86.88 228 ASP A N 1
ATOM 1758 C CA . ASP A 1 228 ? -17.766 3.509 21.446 1.00 86.88 228 ASP A CA 1
ATOM 1759 C C . ASP A 1 228 ? -17.478 3.581 22.955 1.00 86.88 228 ASP A C 1
ATOM 1761 O O . ASP A 1 228 ? -18.362 3.322 23.771 1.00 86.88 228 ASP A O 1
ATOM 1765 N N . GLY A 1 229 ? -16.285 4.047 23.348 1.00 83.94 229 GLY A N 1
ATOM 1766 C CA . GLY A 1 229 ? -15.948 4.240 24.763 1.00 83.94 229 GLY A CA 1
ATOM 1767 C C . GLY A 1 229 ? -16.826 5.285 25.467 1.00 83.94 229 GLY A C 1
ATOM 1768 O O . GLY A 1 229 ? -17.130 5.152 26.652 1.00 83.94 229 GLY A O 1
ATOM 1769 N N . ASN A 1 230 ? -17.290 6.311 24.748 1.00 85.69 230 ASN A N 1
ATOM 1770 C CA . ASN A 1 230 ? -18.211 7.298 25.312 1.00 85.69 230 ASN A CA 1
ATOM 1771 C C . ASN A 1 230 ? -19.616 6.713 25.544 1.00 85.69 230 ASN A C 1
ATOM 1773 O O . ASN A 1 230 ? -20.279 7.083 26.512 1.00 85.69 230 ASN A O 1
ATOM 1777 N N . ALA A 1 231 ? -20.068 5.783 24.697 1.00 87.00 231 ALA A N 1
ATOM 1778 C CA . ALA A 1 231 ? -21.335 5.085 24.908 1.00 87.00 231 ALA A CA 1
ATOM 1779 C C . ALA A 1 231 ? -21.304 4.233 26.190 1.00 87.00 231 ALA A C 1
ATOM 1781 O O . ALA A 1 231 ? -22.254 4.271 26.972 1.00 87.00 231 ALA A O 1
ATOM 1782 N N . GLU A 1 232 ? -20.193 3.542 26.457 1.00 86.69 232 GLU A N 1
ATOM 1783 C CA . GLU A 1 232 ? -19.993 2.793 27.707 1.00 86.69 232 GLU A CA 1
ATOM 1784 C C . GLU A 1 232 ? -19.967 3.714 28.938 1.00 86.69 232 GLU A C 1
ATOM 1786 O O . GLU A 1 232 ? -20.576 3.404 29.964 1.00 86.69 232 GLU A O 1
ATOM 1791 N N . ALA A 1 233 ? -19.318 4.879 28.835 1.00 83.69 233 ALA A N 1
ATOM 1792 C CA . ALA A 1 233 ? -19.302 5.868 29.912 1.00 83.69 233 ALA A CA 1
ATOM 1793 C C . ALA A 1 233 ? -20.707 6.419 30.219 1.00 83.69 233 ALA A C 1
ATOM 1795 O O . ALA A 1 233 ? -21.071 6.575 31.386 1.00 83.69 233 ALA A O 1
ATOM 1796 N N . LEU A 1 234 ? -21.516 6.679 29.186 1.00 88.88 234 LEU A N 1
ATOM 1797 C CA . LEU A 1 234 ? -22.906 7.113 29.344 1.00 88.88 234 LEU A CA 1
ATOM 1798 C C . LEU A 1 234 ? -23.787 6.021 29.972 1.00 88.88 234 LEU A C 1
ATOM 1800 O O . LEU A 1 234 ? -24.604 6.341 30.836 1.00 88.88 234 LEU A O 1
ATOM 1804 N N . ASP A 1 235 ? -23.602 4.749 29.604 1.00 92.81 235 ASP A N 1
ATOM 1805 C CA . ASP A 1 235 ? -24.314 3.622 30.230 1.00 92.81 235 ASP A CA 1
ATOM 1806 C C . ASP A 1 235 ? -23.960 3.488 31.720 1.00 92.81 235 ASP A C 1
ATOM 1808 O O . ASP A 1 235 ? -24.844 3.351 32.569 1.00 92.81 235 ASP A O 1
ATOM 1812 N N . LEU A 1 236 ? -22.677 3.620 32.070 1.00 92.25 236 LEU A N 1
ATOM 1813 C CA . LEU A 1 236 ? -22.231 3.605 33.464 1.00 92.25 236 LEU A CA 1
ATOM 1814 C C . LEU A 1 236 ? -22.844 4.755 34.277 1.00 92.25 236 LEU A C 1
ATOM 1816 O O . LEU A 1 236 ? -23.298 4.542 35.405 1.00 92.25 236 LEU A O 1
ATOM 1820 N N . LEU A 1 237 ? -22.893 5.966 33.714 1.00 92.88 237 LEU A N 1
ATOM 1821 C CA . LEU A 1 237 ? -23.542 7.112 34.356 1.00 92.88 237 LEU A CA 1
ATOM 1822 C C . LEU A 1 237 ? -25.044 6.877 34.552 1.00 92.88 237 LEU A C 1
ATOM 1824 O O . LEU A 1 237 ? -25.567 7.188 35.622 1.00 92.88 237 LEU A O 1
ATOM 1828 N N . ALA A 1 238 ? -25.727 6.290 33.566 1.00 95.06 238 ALA A N 1
ATOM 1829 C CA . ALA A 1 238 ? -27.146 5.962 33.673 1.00 95.06 238 ALA A CA 1
ATOM 1830 C C . ALA A 1 238 ? -27.417 4.943 34.793 1.00 95.06 238 ALA A C 1
ATOM 1832 O O . ALA A 1 238 ? -28.324 5.148 35.601 1.00 95.06 238 ALA A O 1
ATOM 1833 N N . ARG A 1 239 ? -26.597 3.887 34.901 1.00 91.81 239 ARG A N 1
ATOM 1834 C CA . ARG A 1 239 ? -26.686 2.904 35.997 1.00 91.81 239 ARG A CA 1
ATOM 1835 C C . ARG A 1 239 ? -26.410 3.536 37.357 1.00 91.81 239 ARG A C 1
ATOM 1837 O O . ARG A 1 239 ? -27.172 3.321 38.288 1.00 91.81 239 ARG A O 1
ATOM 1844 N N . THR A 1 240 ? -25.391 4.387 37.449 1.00 93.12 240 THR A N 1
ATOM 1845 C CA . THR A 1 240 ? -25.047 5.081 38.701 1.00 93.12 240 THR A CA 1
ATOM 1846 C C . THR A 1 240 ? -26.171 6.022 39.155 1.00 93.12 240 THR A C 1
ATOM 1848 O O . THR A 1 240 ? -26.463 6.123 40.345 1.00 93.12 240 THR A O 1
ATOM 1851 N N . ALA A 1 241 ? -26.840 6.697 38.214 1.00 93.00 241 ALA A N 1
ATOM 1852 C CA . ALA A 1 241 ? -28.014 7.516 38.510 1.00 93.00 241 ALA A CA 1
ATOM 1853 C C . ALA A 1 241 ? -29.209 6.671 38.990 1.00 93.00 241 ALA A C 1
ATOM 1855 O O . ALA A 1 241 ? -29.921 7.088 39.904 1.00 93.00 241 ALA A O 1
ATOM 1856 N N . ALA A 1 242 ? -29.413 5.481 38.415 1.00 94.12 242 ALA A N 1
ATOM 1857 C CA . ALA A 1 242 ? -30.427 4.537 38.879 1.00 94.12 242 ALA A CA 1
ATOM 1858 C C . ALA A 1 242 ? -30.115 4.004 40.291 1.00 94.12 242 ALA A C 1
ATOM 1860 O O . ALA A 1 242 ? -31.012 3.956 41.131 1.00 94.12 242 ALA A O 1
ATOM 1861 N N . ASP A 1 243 ? -28.851 3.691 40.587 1.00 95.62 243 ASP A N 1
ATOM 1862 C CA . ASP A 1 243 ? -28.420 3.257 41.921 1.00 95.62 243 ASP A CA 1
ATOM 1863 C C . ASP A 1 243 ? -28.658 4.351 42.974 1.00 95.62 243 ASP A C 1
ATOM 1865 O O . ASP A 1 243 ? -29.142 4.069 44.070 1.00 95.62 243 ASP A O 1
ATOM 1869 N N . ALA A 1 244 ? -28.389 5.618 42.639 1.00 92.94 244 ALA A N 1
ATOM 1870 C CA . ALA A 1 244 ? -28.668 6.745 43.529 1.00 92.94 244 ALA A CA 1
ATOM 1871 C C . ALA A 1 244 ? -30.170 6.891 43.843 1.00 92.94 244 ALA A C 1
ATOM 1873 O O . ALA A 1 244 ? -30.534 7.196 44.981 1.00 92.94 244 ALA A O 1
ATOM 1874 N N . LEU A 1 245 ? -31.046 6.640 42.862 1.00 94.94 245 LEU A N 1
ATOM 1875 C CA . LEU A 1 245 ? -32.494 6.613 43.078 1.00 94.94 245 LEU A CA 1
ATOM 1876 C C . LEU A 1 245 ? -32.904 5.442 43.981 1.00 94.94 245 LEU A C 1
ATOM 1878 O O . LEU A 1 245 ? -33.672 5.641 44.919 1.00 94.94 245 LEU A O 1
ATOM 1882 N N . ALA A 1 246 ? -32.353 4.248 43.750 1.00 94.56 246 ALA A N 1
ATOM 1883 C CA . ALA A 1 246 ? -32.633 3.072 44.571 1.00 94.56 246 ALA A CA 1
ATOM 1884 C C . ALA A 1 246 ? -32.221 3.279 46.041 1.00 94.56 246 ALA A C 1
ATOM 1886 O O . ALA A 1 246 ? -32.960 2.904 46.951 1.00 94.56 246 ALA A O 1
ATOM 1887 N N . VAL A 1 247 ? -31.079 3.930 46.297 1.00 95.81 247 VAL A N 1
ATOM 1888 C CA . VAL A 1 247 ? -30.665 4.311 47.661 1.00 95.81 247 VAL A CA 1
ATOM 1889 C C . VAL A 1 247 ? -31.688 5.252 48.302 1.00 95.81 247 VAL A C 1
ATOM 1891 O O . VAL A 1 247 ? -32.088 5.024 49.443 1.00 95.81 247 VAL A O 1
ATOM 1894 N N . ALA A 1 248 ? -32.168 6.261 47.569 1.00 92.56 248 ALA A N 1
ATOM 1895 C CA . ALA A 1 248 ? -33.182 7.184 48.079 1.00 92.56 248 ALA A CA 1
ATOM 1896 C C . ALA A 1 248 ? -34.513 6.478 48.412 1.00 92.56 248 ALA A C 1
ATOM 1898 O O . ALA A 1 248 ? -35.156 6.804 49.413 1.00 92.56 248 ALA A O 1
ATOM 1899 N N . GLU A 1 249 ? -34.919 5.487 47.615 1.00 92.62 249 GLU A N 1
ATOM 1900 C CA . GLU A 1 249 ? -36.098 4.658 47.898 1.00 92.62 249 GLU A CA 1
ATOM 1901 C C . GLU A 1 249 ? -35.915 3.812 49.166 1.00 92.62 249 GLU A C 1
ATOM 1903 O O . GLU A 1 249 ? -36.804 3.789 50.023 1.00 92.62 249 GLU A O 1
ATOM 1908 N N . ILE A 1 250 ? -34.752 3.173 49.330 1.00 94.44 250 ILE A N 1
ATOM 1909 C CA . ILE A 1 250 ? -34.412 2.389 50.529 1.00 94.44 250 ILE A CA 1
ATOM 1910 C C . ILE A 1 250 ? -34.420 3.275 51.778 1.00 94.44 250 ILE A C 1
ATOM 1912 O O . ILE A 1 250 ? -34.970 2.879 52.808 1.00 94.44 250 ILE A O 1
ATOM 1916 N N . ASP A 1 251 ? -33.868 4.485 51.702 1.00 92.88 251 ASP A N 1
ATOM 1917 C CA . ASP A 1 251 ? -33.906 5.440 52.811 1.00 92.88 251 ASP A CA 1
ATOM 1918 C C . ASP A 1 251 ? -35.345 5.825 53.175 1.00 92.88 251 ASP A C 1
ATOM 1920 O O . ASP A 1 251 ? -35.694 5.883 54.358 1.00 92.88 251 ASP A O 1
ATOM 1924 N N . GLY A 1 252 ? -36.215 5.999 52.177 1.00 89.88 252 GLY A N 1
ATOM 1925 C CA . GLY A 1 252 ? -37.650 6.184 52.388 1.00 89.88 252 GLY A CA 1
ATOM 1926 C C . GLY A 1 252 ? -38.303 4.993 53.101 1.00 89.88 252 GLY A C 1
ATOM 1927 O O . GLY A 1 252 ? -39.048 5.181 54.067 1.00 89.88 252 GLY A O 1
ATOM 1928 N N . MET A 1 253 ? -37.990 3.762 52.687 1.00 91.19 253 MET A N 1
ATOM 1929 C CA . MET A 1 253 ? -38.474 2.538 53.343 1.00 91.19 253 MET A CA 1
ATOM 1930 C C . MET A 1 253 ? -37.972 2.427 54.790 1.00 91.19 253 MET A C 1
ATOM 1932 O O . MET A 1 253 ? -38.742 2.077 55.687 1.00 91.19 253 MET A O 1
ATOM 1936 N N . ASN A 1 254 ? -36.712 2.783 55.046 1.00 90.31 254 ASN A N 1
ATOM 1937 C CA . ASN A 1 254 ? -36.128 2.801 56.387 1.00 90.31 254 ASN A CA 1
ATOM 1938 C C . ASN A 1 254 ? -36.817 3.826 57.295 1.00 90.31 254 ASN A C 1
ATOM 1940 O O . ASN A 1 254 ? -37.118 3.525 58.452 1.00 90.31 254 ASN A O 1
ATOM 1944 N N . GLN A 1 255 ? -37.123 5.018 56.777 1.00 90.44 255 GLN A N 1
ATOM 1945 C CA . GLN A 1 255 ? -37.884 6.025 57.518 1.00 90.44 255 GLN A CA 1
ATOM 1946 C C . GLN A 1 255 ? -39.288 5.518 57.873 1.00 90.44 255 GLN A C 1
ATOM 1948 O O . GLN A 1 255 ? -39.724 5.663 59.017 1.00 90.44 255 GLN A O 1
ATOM 1953 N N . GLN A 1 256 ? -39.981 4.869 56.933 1.00 89.81 256 GLN A N 1
ATOM 1954 C CA . GLN A 1 256 ? -41.296 4.268 57.187 1.00 89.81 256 GLN A CA 1
ATOM 1955 C C . GLN A 1 256 ? -41.225 3.162 58.248 1.00 89.81 256 GLN A C 1
ATOM 1957 O O . GLN A 1 256 ? -42.040 3.140 59.174 1.00 89.81 256 GLN A O 1
ATOM 1962 N N . ALA A 1 257 ? -40.224 2.282 58.166 1.00 89.75 257 ALA A N 1
ATOM 1963 C CA . ALA A 1 257 ? -39.994 1.233 59.154 1.00 89.75 257 ALA A CA 1
ATOM 1964 C C . ALA A 1 257 ? -39.705 1.812 60.550 1.00 89.75 257 ALA A C 1
ATOM 1966 O O . ALA A 1 257 ? -40.243 1.321 61.543 1.00 89.75 257 ALA A O 1
ATOM 1967 N N . ALA A 1 258 ? -38.925 2.894 60.637 1.00 90.38 258 ALA A N 1
ATOM 1968 C CA . ALA A 1 258 ? -38.643 3.580 61.897 1.00 90.38 258 ALA A CA 1
ATOM 1969 C C . ALA A 1 258 ? -39.907 4.195 62.524 1.00 90.38 258 ALA A C 1
ATOM 1971 O O . ALA A 1 258 ? -40.119 4.083 63.736 1.00 90.38 258 ALA A O 1
ATOM 1972 N N . VAL A 1 259 ? -40.780 4.802 61.710 1.00 93.38 259 VAL A N 1
ATOM 1973 C CA . VAL A 1 259 ? -42.082 5.314 62.171 1.00 93.38 259 VAL A CA 1
ATOM 1974 C C . VAL A 1 259 ? -42.959 4.174 62.691 1.00 93.38 259 VAL A C 1
ATOM 1976 O O . VAL A 1 259 ? -43.510 4.283 63.788 1.00 93.38 259 VAL A O 1
ATOM 1979 N N . LEU A 1 260 ? -43.053 3.064 61.953 1.00 91.88 260 LEU A N 1
ATOM 1980 C CA . LEU A 1 260 ? -43.826 1.892 62.366 1.00 91.88 260 LEU A CA 1
ATOM 1981 C C . LEU A 1 260 ? -43.310 1.304 63.687 1.00 91.88 260 LEU A C 1
ATOM 1983 O O . LEU A 1 260 ? -44.104 1.064 64.597 1.00 91.88 260 LEU A O 1
ATOM 1987 N N . ALA A 1 261 ? -41.992 1.128 63.818 1.00 89.88 261 ALA A N 1
ATOM 1988 C CA . ALA A 1 261 ? -41.364 0.634 65.039 1.00 89.88 261 ALA A CA 1
ATOM 1989 C C . ALA A 1 261 ? -41.706 1.523 66.243 1.00 89.88 261 ALA A C 1
ATOM 1991 O O . ALA A 1 261 ? -42.131 1.019 67.281 1.00 89.88 261 ALA A O 1
ATOM 1992 N N . LYS A 1 262 ? -41.619 2.851 66.088 1.00 93.38 262 LYS A N 1
ATOM 1993 C CA . LYS A 1 262 ? -41.992 3.804 67.142 1.00 93.38 262 LYS A CA 1
ATOM 1994 C C . LYS A 1 262 ? -43.462 3.666 67.546 1.00 93.38 262 LYS A C 1
ATOM 1996 O O . LYS A 1 262 ? -43.762 3.643 68.739 1.00 93.38 262 LYS A O 1
ATOM 2001 N N . THR A 1 263 ? -44.374 3.553 66.580 1.00 94.38 263 THR A N 1
ATOM 2002 C CA . THR A 1 263 ? -45.809 3.381 66.859 1.00 94.38 263 THR A CA 1
ATOM 2003 C C . THR A 1 263 ? -46.085 2.077 67.610 1.00 94.38 263 THR A C 1
ATOM 2005 O O . THR A 1 263 ? -46.859 2.090 68.568 1.00 94.38 263 THR A O 1
ATOM 2008 N N . LEU A 1 264 ? -45.430 0.973 67.234 1.00 91.88 264 LEU A N 1
ATOM 2009 C CA . LEU A 1 264 ? -45.555 -0.311 67.932 1.00 91.88 264 LEU A CA 1
ATOM 2010 C C . LEU A 1 264 ? -45.025 -0.238 69.369 1.00 91.88 264 LEU A C 1
ATOM 2012 O O . LEU A 1 264 ? -45.720 -0.682 70.280 1.00 91.88 264 LEU A O 1
ATOM 2016 N N . THR A 1 265 ? -43.865 0.386 69.601 1.00 94.62 265 THR A N 1
ATOM 2017 C CA . THR A 1 265 ? -43.337 0.605 70.959 1.00 94.62 265 THR A CA 1
ATOM 2018 C C . THR A 1 265 ? -44.313 1.415 71.810 1.00 94.62 265 THR A C 1
ATOM 2020 O O . THR A 1 265 ? -44.663 1.001 72.911 1.00 94.62 265 THR A O 1
ATOM 2023 N N . MET A 1 266 ? -44.857 2.515 71.276 1.00 94.00 266 MET A N 1
ATOM 2024 C CA . MET A 1 266 ? -45.857 3.316 71.993 1.00 94.00 266 MET A CA 1
ATOM 2025 C C . MET A 1 266 ? -47.160 2.547 72.266 1.00 94.00 266 MET A C 1
ATOM 2027 O O . MET A 1 266 ? -47.878 2.868 73.214 1.00 94.00 266 MET A O 1
ATOM 2031 N N . ALA A 1 267 ? -47.532 1.581 71.424 1.00 90.56 267 ALA A N 1
ATOM 2032 C CA . ALA A 1 267 ? -48.680 0.712 71.676 1.00 90.56 267 ALA A CA 1
ATOM 2033 C C . ALA A 1 267 ? -48.376 -0.305 72.789 1.00 90.56 267 ALA A C 1
ATOM 2035 O O . ALA A 1 267 ? -49.206 -0.501 73.678 1.00 90.56 267 ALA A O 1
ATOM 2036 N N . LEU A 1 268 ? -47.174 -0.891 72.779 1.00 93.94 268 LEU A N 1
ATOM 2037 C CA . LEU A 1 268 ? -46.710 -1.842 73.789 1.00 93.94 268 LEU A CA 1
ATOM 2038 C C . LEU A 1 268 ? -46.595 -1.198 75.180 1.00 93.94 268 LEU A C 1
ATOM 2040 O O . LEU A 1 268 ? -47.048 -1.787 76.163 1.00 93.94 268 LEU A O 1
ATOM 2044 N N . ASP A 1 269 ? -46.074 0.029 75.261 1.00 92.88 269 ASP A N 1
ATOM 2045 C CA . ASP A 1 269 ? -45.984 0.795 76.511 1.00 92.88 269 ASP A CA 1
ATOM 2046 C C . ASP A 1 269 ? -47.373 1.054 77.107 1.00 92.88 269 ASP A C 1
ATOM 2048 O O . ASP A 1 269 ? -47.601 0.853 78.302 1.00 92.88 269 ASP A O 1
ATOM 2052 N N . ARG A 1 270 ? -48.343 1.442 76.265 1.00 87.94 270 ARG A N 1
ATOM 2053 C CA . ARG A 1 270 ? -49.734 1.651 76.698 1.00 87.94 270 ARG A CA 1
ATOM 2054 C C . ARG A 1 270 ? -50.384 0.359 77.187 1.00 87.94 270 ARG A C 1
ATOM 2056 O O . ARG A 1 270 ? -51.062 0.379 78.211 1.00 87.94 270 ARG A O 1
ATOM 2063 N N . ALA A 1 271 ? -50.177 -0.752 76.480 1.00 86.75 271 ALA A N 1
ATOM 2064 C CA . ALA A 1 271 ? -50.697 -2.055 76.887 1.00 86.75 271 ALA A CA 1
ATOM 2065 C C . ALA A 1 271 ? -50.093 -2.515 78.226 1.00 86.75 271 ALA A C 1
ATOM 2067 O O . ALA A 1 271 ? -50.820 -2.980 79.101 1.00 86.75 271 ALA A O 1
ATOM 2068 N N . SER A 1 272 ? -48.786 -2.314 78.417 1.00 83.56 272 SER A N 1
ATOM 2069 C CA . SER A 1 272 ? -48.081 -2.653 79.660 1.00 83.56 272 SER A CA 1
ATOM 2070 C C . SER A 1 272 ? -48.565 -1.805 80.842 1.00 83.56 272 SER A C 1
ATOM 2072 O O . SER A 1 272 ? -48.812 -2.338 81.923 1.00 83.56 272 SER A O 1
ATOM 2074 N N . ALA A 1 273 ? -48.785 -0.501 80.635 1.00 83.94 273 ALA A N 1
ATOM 2075 C CA . ALA A 1 273 ? -49.365 0.378 81.650 1.00 83.94 273 ALA A CA 1
ATOM 2076 C C . ALA A 1 273 ? -50.803 -0.029 82.026 1.00 83.94 273 ALA A C 1
ATOM 2078 O O . ALA A 1 273 ? -51.148 -0.052 83.206 1.00 83.94 273 ALA A O 1
ATOM 2079 N N . ALA A 1 274 ? -51.635 -0.406 81.048 1.00 76.94 274 ALA A N 1
ATOM 2080 C CA . ALA A 1 274 ? -52.991 -0.895 81.303 1.00 76.94 274 ALA A CA 1
ATOM 2081 C C . ALA A 1 274 ? -52.998 -2.235 82.063 1.00 76.94 274 ALA A C 1
ATOM 2083 O O . ALA A 1 274 ? -53.788 -2.417 82.989 1.00 76.94 274 ALA A O 1
ATOM 2084 N N . ALA A 1 275 ? -52.086 -3.153 81.730 1.00 72.38 275 ALA A N 1
ATOM 2085 C CA . ALA A 1 275 ? -51.925 -4.416 82.446 1.00 72.38 275 ALA A CA 1
ATOM 2086 C C . ALA A 1 275 ? -51.475 -4.206 83.904 1.00 72.38 275 ALA A C 1
ATOM 2088 O O . ALA A 1 275 ? -51.979 -4.880 84.800 1.00 72.38 275 ALA A O 1
ATOM 2089 N N . ALA A 1 276 ? -50.595 -3.234 84.165 1.00 73.56 276 ALA A N 1
ATOM 2090 C CA . ALA A 1 276 ? -50.173 -2.880 85.522 1.00 73.56 276 ALA A CA 1
ATOM 2091 C C . ALA A 1 276 ? -51.326 -2.336 86.389 1.00 73.56 276 ALA A C 1
ATOM 2093 O O . ALA A 1 276 ? -51.357 -2.587 87.592 1.00 73.56 276 ALA A O 1
ATOM 2094 N N . ILE A 1 277 ? -52.300 -1.642 85.787 1.00 71.19 277 ILE A N 1
ATOM 2095 C CA . ILE A 1 277 ? -53.511 -1.170 86.482 1.00 71.19 277 ILE A CA 1
ATOM 2096 C C . ILE A 1 277 ? -54.422 -2.347 86.870 1.00 71.19 277 ILE A C 1
ATOM 2098 O O . ILE A 1 277 ? -55.005 -2.338 87.950 1.00 71.19 277 ILE A O 1
ATOM 2102 N N . ILE A 1 278 ? -54.519 -3.374 86.021 1.00 64.56 278 ILE A N 1
ATOM 2103 C CA . ILE A 1 278 ? -55.342 -4.572 86.270 1.00 64.56 278 ILE A CA 1
ATOM 2104 C C . ILE A 1 278 ? -54.669 -5.524 87.279 1.00 64.56 278 ILE A C 1
ATOM 2106 O O . ILE A 1 278 ? -55.357 -6.224 88.016 1.00 64.56 278 ILE A O 1
ATOM 2110 N N . ALA A 1 279 ? -53.334 -5.540 87.343 1.00 59.75 279 ALA A N 1
ATOM 2111 C CA . ALA A 1 279 ? -52.558 -6.429 88.211 1.00 59.75 279 ALA A CA 1
ATOM 2112 C C . ALA A 1 279 ? -52.362 -5.928 89.659 1.00 59.75 279 ALA A C 1
ATOM 2114 O O . ALA A 1 279 ? -51.681 -6.602 90.430 1.00 59.75 279 ALA A O 1
ATOM 2115 N N . LEU A 1 280 ? -52.932 -4.783 90.056 1.00 53.69 280 LEU A N 1
ATOM 2116 C CA . LEU A 1 280 ? -52.939 -4.333 91.456 1.00 53.69 280 LEU A CA 1
ATOM 2117 C C . LEU A 1 280 ? -53.788 -5.303 92.305 1.00 53.69 280 LEU A C 1
ATOM 2119 O O . LEU A 1 280 ? -55.010 -5.325 92.141 1.00 53.69 280 LEU A O 1
ATOM 2123 N N . PRO A 1 281 ? -53.199 -6.108 93.214 1.00 56.06 281 PRO A N 1
ATOM 2124 C CA . PRO A 1 281 ? -53.996 -6.939 94.097 1.00 56.06 281 PRO A CA 1
ATOM 2125 C C . PRO A 1 281 ? -54.705 -6.033 95.105 1.00 56.06 281 PRO A C 1
ATOM 2127 O O . PRO A 1 281 ? -54.106 -5.092 95.631 1.00 56.06 281 PRO A O 1
ATOM 2130 N N . LEU A 1 282 ? -55.980 -6.341 95.353 1.00 55.53 282 LEU A N 1
ATOM 2131 C CA . LEU A 1 282 ? -56.803 -5.809 96.438 1.00 55.53 282 LEU A CA 1
ATOM 2132 C C . LEU A 1 282 ? -55.961 -5.693 97.714 1.00 55.53 282 LEU A C 1
ATOM 2134 O O . LEU A 1 282 ? -55.690 -6.684 98.392 1.00 55.53 282 LEU A O 1
ATOM 2138 N N . ARG A 1 283 ? -55.508 -4.477 98.029 1.00 47.50 283 ARG A N 1
ATOM 2139 C CA . ARG A 1 283 ? -54.981 -4.170 99.352 1.00 47.50 283 ARG A CA 1
ATOM 2140 C C . ARG A 1 283 ? -56.207 -3.953 100.223 1.00 47.50 283 ARG A C 1
ATOM 2142 O O . ARG A 1 283 ? -56.757 -2.855 100.235 1.00 47.50 283 ARG A O 1
ATOM 2149 N N . ASP A 1 284 ? -56.658 -5.034 100.853 1.00 49.00 284 ASP A N 1
ATOM 2150 C CA . ASP A 1 284 ? -57.704 -4.991 101.867 1.00 49.00 284 ASP A CA 1
ATOM 2151 C C . ASP A 1 284 ? -57.328 -3.946 102.917 1.00 49.00 284 ASP A C 1
ATOM 2153 O O . ASP A 1 284 ? -56.273 -3.996 103.554 1.00 49.00 284 ASP A O 1
ATOM 2157 N N . THR A 1 285 ? -58.200 -2.954 103.030 1.00 50.91 285 THR A N 1
ATOM 2158 C CA . THR A 1 285 ? -58.239 -1.994 104.119 1.00 50.91 285 THR A CA 1
ATOM 2159 C C . THR A 1 285 ? -58.852 -2.677 105.337 1.00 50.91 285 THR A C 1
ATOM 2161 O O . THR A 1 285 ? -60.030 -3.039 105.295 1.00 50.91 285 THR A O 1
ATOM 2164 N N . ALA A 1 286 ? -58.078 -2.805 106.413 1.00 45.47 286 ALA A N 1
ATOM 2165 C CA . ALA A 1 286 ? -58.565 -2.985 107.779 1.00 45.47 286 ALA A CA 1
ATOM 2166 C C . ALA A 1 286 ? -57.699 -2.146 108.723 1.00 45.47 286 ALA A C 1
ATOM 2168 O O . ALA A 1 286 ? -56.455 -2.193 108.565 1.00 45.47 286 ALA A O 1
#

Radius of gyration: 45.42 Å; chains: 1; bounding box: 93×92×149 Å